Protein AF-A0A3D4GUD5-F1 (afdb_monomer)

Secondary structure (DSSP, 8-state):
--HHHHHHHTSHHHHHHHHHHHH--S-HHHHHHHHTTTS-HHHHHHHHHHHHHHHHHTTT-TTGGGS---HHHHHHSPPHHHHHHHHGGGBTBSEEEEET-TTSHHHHHHTTTSEEEEEES-HHHHHHHHHHHHHTT-GGGEEEEE--TTT-----SEEEE--EE-TT-SS---GGGEES---HHHHHTT-S-EEEEE-TT--GGGS-TTSEEEEEEETTEEEEEEEE-GGG--S-SEEEEEETTTEEEE--S-PPPPB----S------HHHHHTT-HHHHHHHHT--BSSSS--

pLDDT: mean 94.36, std 6.95, range [52.72, 98.81]

Mean predicted aligned error: 4.26 Å

Radius of gyration: 21.68 Å; Cα contacts (8 Å, |Δi|>4): 580; chains: 1; bounding box: 52×42×61 Å

Sequence (296 aa):
MTLEELKFFSTQEGRALLAEVSDSSGDDLTKLATLRKRYPPEFCRAGLNLDEQRKRGLAKFSRAQEMVFDREALEQASGESIAGYRSRRYKGFGVIGDICCGIGGDAIGLTQVGDVISVDRDPSRVGMTRWNVAAYGRFGRHRAVVARAEDWLPEVDALFLDPGRRSGARRFHRLADYQPRIDLDRLFAITPNLGVKVAPGISYDEIPEQCETEFISDSGSCKEAVLWFGELRTQVTRRATVLPQDETLALTDIGTVDVKKPGSYLYEPDRAVIRAHLIDQLAHLLGAWKLDEEVA

Foldseek 3Di:
DAPVLLVLCPDPLVVVLLVLLLVDDDDLVVQLVVSVVPDPSVNNVLSNQLNVLLVVLVVFDVLSSQAGDHPVLSVLAHGLLVLLLLLVLVAPWAEEEEEQCQQPNNVLNVLVRYAYEYEHQGPRSLSNNCRHSVSSVSNVRYDYDNDAPVVDDDQTAAYEAEFDFAPDDPADAAQCRTPPRPDPVVVVVRPQFYKYKDALNHHPVRQDQQWAKEFEDEPLRRGIIITGGDSSGDPANYKYAYPPVRDIDTDDPDDAFAADADDPDDDDDRPSCVSRVVVRVVCVVVVHGHNDPPHD

Solvent-accessible surface area (backbone atoms only — not comparable to full-atom values): 16075 Å² total; per-residue (Å²): 103,48,59,66,55,52,56,44,45,73,37,74,67,32,42,51,51,46,51,52,52,69,75,54,78,81,56,70,67,63,47,45,64,56,44,47,76,79,45,64,64,72,56,45,55,52,38,50,56,33,52,55,43,22,63,61,31,53,84,40,29,98,58,19,85,69,39,63,53,37,69,69,53,59,72,71,44,53,33,44,70,61,21,44,57,57,23,59,60,47,53,83,42,62,36,33,33,31,37,48,33,47,50,15,31,48,50,51,20,38,46,73,44,29,32,31,45,32,28,16,66,47,61,36,31,33,51,25,19,54,50,30,27,38,60,74,72,40,52,94,35,51,47,70,39,73,39,44,74,90,80,50,79,77,91,35,58,26,41,37,37,46,55,46,71,52,90,87,67,94,69,57,41,52,63,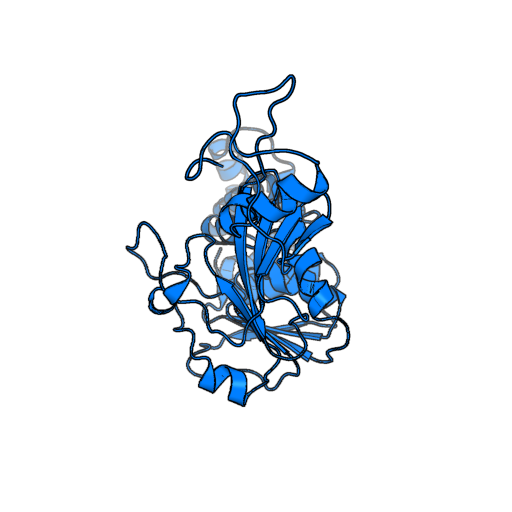82,50,32,39,66,68,80,53,64,70,67,48,45,73,57,28,56,25,33,38,38,52,42,57,59,62,46,38,73,92,60,55,63,88,83,30,20,40,35,21,36,18,50,80,79,38,50,69,29,23,35,40,17,19,55,82,52,30,68,98,43,58,36,27,17,32,41,33,92,78,75,46,74,50,67,60,69,102,67,74,82,58,57,70,46,80,86,68,99,69,86,84,84,73,51,47,12,32,57,73,54,69,37,54,42,60,52,24,61,78,69,75,50,62,34,77,42,96,87,54,128

Structure (mmCIF, N/CA/C/O backbone):
data_AF-A0A3D4GUD5-F1
#
_entry.id   AF-A0A3D4GUD5-F1
#
loop_
_atom_site.group_PDB
_atom_site.id
_atom_site.type_symbol
_atom_site.label_atom_id
_atom_site.label_alt_id
_atom_site.label_comp_id
_atom_site.label_asym_id
_atom_site.label_entity_id
_atom_site.label_seq_id
_atom_site.pdbx_PDB_ins_code
_atom_site.Cartn_x
_atom_site.Cartn_y
_atom_site.Cartn_z
_atom_site.occupancy
_atom_site.B_iso_or_equiv
_atom_site.auth_seq_id
_atom_site.auth_comp_id
_atom_site.auth_asym_id
_atom_site.auth_atom_id
_atom_site.pdbx_PDB_model_num
ATOM 1 N N . MET A 1 1 ? -8.869 10.191 14.001 1.00 93.31 1 MET A N 1
ATOM 2 C CA . MET A 1 1 ? -9.690 9.114 14.572 1.00 93.31 1 MET A CA 1
ATOM 3 C C . MET A 1 1 ? -8.898 8.534 15.730 1.00 93.31 1 MET A C 1
ATOM 5 O O . MET A 1 1 ? -7.797 8.049 15.500 1.00 93.31 1 MET A O 1
ATOM 9 N N . THR A 1 2 ? -9.371 8.677 16.963 1.00 95.44 2 THR A N 1
ATOM 10 C CA . THR A 1 2 ? -8.661 8.246 18.179 1.00 95.44 2 THR A CA 1
ATOM 11 C C . THR A 1 2 ? -9.055 6.826 18.581 1.00 95.44 2 THR A C 1
ATOM 13 O O . THR A 1 2 ? -10.071 6.292 18.138 1.00 95.44 2 THR A O 1
ATOM 16 N N . LEU A 1 3 ? -8.281 6.203 19.474 1.00 94.88 3 LEU A N 1
ATOM 17 C CA . LEU A 1 3 ? -8.670 4.927 20.083 1.00 94.88 3 LEU A CA 1
ATOM 18 C C . LEU A 1 3 ? -10.013 4.981 20.821 1.00 94.88 3 LEU A C 1
ATOM 20 O O . LEU A 1 3 ? -10.726 3.981 20.853 1.00 94.88 3 LEU A O 1
ATOM 24 N N . GLU A 1 4 ? -10.337 6.108 21.448 1.00 96.62 4 GLU A N 1
ATOM 25 C CA . GLU A 1 4 ? -11.602 6.283 22.162 1.00 96.62 4 GLU A CA 1
ATOM 26 C C . GLU A 1 4 ? -12.779 6.340 21.187 1.00 96.62 4 GLU A C 1
ATOM 28 O O . GLU A 1 4 ? -13.762 5.627 21.378 1.00 96.62 4 GLU A O 1
ATOM 33 N N . GLU A 1 5 ? -12.631 7.080 20.086 1.00 97.44 5 GLU A N 1
ATOM 34 C CA . GLU A 1 5 ? -13.615 7.123 19.000 1.00 97.44 5 GLU A CA 1
ATOM 35 C C . GLU A 1 5 ? -13.810 5.734 18.374 1.00 97.44 5 GLU A C 1
ATOM 37 O O . GLU A 1 5 ? -14.943 5.289 18.203 1.00 97.44 5 GLU A O 1
ATOM 42 N N . LEU A 1 6 ? -12.723 4.996 18.109 1.00 97.12 6 LEU A N 1
ATOM 43 C CA . LEU A 1 6 ? -12.798 3.618 17.606 1.00 97.12 6 LEU A CA 1
ATOM 44 C C . LEU A 1 6 ? -13.556 2.699 18.573 1.00 97.12 6 LEU A C 1
ATOM 46 O O . LEU A 1 6 ? -14.444 1.954 18.159 1.00 97.12 6 LEU A O 1
ATOM 50 N N . LYS A 1 7 ? -13.238 2.758 19.872 1.00 96.88 7 LYS A N 1
ATOM 51 C CA . LYS A 1 7 ? -13.949 1.984 20.900 1.00 96.88 7 LYS A CA 1
ATOM 52 C C . LYS A 1 7 ? -15.429 2.345 20.931 1.00 96.88 7 LYS A C 1
ATOM 54 O O . LYS A 1 7 ? -16.255 1.436 20.890 1.00 96.88 7 LYS A O 1
ATOM 59 N N . PHE A 1 8 ? -15.769 3.630 20.940 1.00 98.06 8 PHE A N 1
ATOM 60 C CA . PHE A 1 8 ? -17.158 4.074 20.915 1.00 98.06 8 PHE A CA 1
ATOM 61 C C . PHE A 1 8 ? -17.893 3.558 19.673 1.00 98.06 8 PHE A C 1
ATOM 63 O O . PHE A 1 8 ? -18.941 2.929 19.808 1.00 98.06 8 PHE A O 1
ATOM 70 N N . PHE A 1 9 ? -17.323 3.711 18.475 1.00 97.81 9 PHE A N 1
ATOM 71 C CA . PHE A 1 9 ? -17.949 3.243 17.236 1.00 97.81 9 PHE A CA 1
ATOM 72 C C . PHE A 1 9 ? -18.127 1.722 17.177 1.00 97.81 9 PHE A C 1
ATOM 74 O O . PHE A 1 9 ? -19.034 1.246 16.496 1.00 97.81 9 PHE A O 1
ATOM 81 N N . SER A 1 10 ? -17.324 0.945 17.914 1.00 95.88 10 SER A N 1
ATOM 82 C CA . SER A 1 10 ? -17.513 -0.509 18.047 1.00 95.88 10 SER A CA 1
ATOM 83 C C . SER A 1 10 ? -18.683 -0.920 18.953 1.00 95.88 10 SER A C 1
ATOM 85 O O . SER A 1 10 ? -19.048 -2.099 18.986 1.00 95.88 10 SER A O 1
ATOM 87 N N . THR A 1 11 ? -19.292 0.012 19.687 1.00 97.69 11 THR A N 1
ATOM 88 C CA . THR A 1 11 ? -20.474 -0.260 20.517 1.00 97.69 11 THR A CA 1
ATOM 89 C C . THR A 1 11 ? -21.757 -0.251 19.681 1.00 97.69 11 THR A C 1
ATOM 91 O O . THR A 1 11 ? -21.769 0.171 18.524 1.00 97.69 11 THR A O 1
ATOM 94 N N . GLN A 1 12 ? -22.870 -0.716 20.255 1.00 97.50 12 GLN A N 1
ATOM 95 C CA . GLN A 1 12 ? -24.176 -0.608 19.598 1.00 97.50 12 GLN A CA 1
ATOM 96 C C . GLN A 1 12 ? -24.590 0.856 19.387 1.00 97.50 12 GLN A C 1
ATOM 98 O O . GLN A 1 12 ? -25.082 1.194 18.314 1.00 97.50 12 GLN A O 1
ATOM 103 N N . GLU A 1 13 ? -24.354 1.716 20.380 1.00 97.69 13 GLU A N 1
ATOM 104 C CA . GLU A 1 13 ? -24.678 3.144 20.315 1.00 97.69 13 GLU A CA 1
ATOM 105 C C . GLU A 1 13 ? -23.848 3.862 19.245 1.00 97.69 13 GLU A C 1
ATOM 107 O O . GLU A 1 13 ? -24.397 4.569 18.404 1.00 97.69 13 GLU A O 1
ATOM 112 N N . GLY A 1 14 ? -22.537 3.613 19.205 1.00 97.62 14 GLY A N 1
ATOM 113 C CA . GLY A 1 14 ? -21.670 4.199 18.188 1.00 97.62 14 GLY A CA 1
ATOM 114 C C . GLY A 1 14 ? -21.997 3.726 16.772 1.00 97.62 14 GLY A C 1
ATOM 115 O O . GLY A 1 14 ? -21.985 4.535 15.846 1.00 97.62 14 GLY A O 1
ATOM 116 N N . ARG A 1 15 ? -22.373 2.452 16.585 1.00 96.88 15 ARG A N 1
ATOM 117 C CA . ARG A 1 15 ? -22.885 1.969 15.290 1.00 96.88 15 ARG A CA 1
ATOM 118 C C . ARG A 1 15 ? -24.193 2.652 14.887 1.00 96.88 15 ARG A C 1
ATOM 120 O O . ARG A 1 15 ? -24.348 2.980 13.715 1.00 96.88 15 ARG A O 1
ATOM 127 N N . ALA A 1 16 ? -25.105 2.886 15.834 1.00 97.38 16 ALA A N 1
ATOM 128 C CA . ALA A 1 16 ? -26.347 3.613 15.573 1.00 97.38 16 ALA A CA 1
ATOM 129 C C . ALA A 1 16 ? -26.078 5.071 15.166 1.00 97.38 16 ALA A C 1
ATOM 131 O O . ALA A 1 16 ? -26.674 5.546 14.202 1.00 97.38 16 ALA A O 1
ATOM 132 N N . LEU A 1 17 ? -25.122 5.740 15.822 1.00 97.69 17 LEU A N 1
ATOM 133 C CA . LEU A 1 17 ? -24.666 7.076 15.431 1.00 97.69 17 LEU A CA 1
ATOM 134 C C . LEU A 1 17 ? -24.147 7.085 13.990 1.00 97.69 17 LEU A C 1
ATOM 136 O O . LEU A 1 17 ? -24.551 7.939 13.206 1.00 97.69 17 LEU A O 1
ATOM 140 N N . LEU A 1 18 ? -23.272 6.141 13.621 1.00 96.75 18 LEU A N 1
ATOM 141 C CA . LEU A 1 18 ? -22.716 6.075 12.264 1.00 96.75 18 LEU A CA 1
ATOM 142 C C . LEU A 1 18 ? -23.785 5.812 11.195 1.00 96.75 18 LEU A C 1
ATOM 144 O O . LEU A 1 18 ? -23.704 6.394 10.115 1.00 96.75 18 LEU A O 1
ATOM 148 N N . ALA A 1 19 ? -24.780 4.971 11.491 1.00 95.94 19 ALA A N 1
ATOM 149 C CA . ALA A 1 19 ? -25.914 4.749 10.596 1.00 95.94 19 ALA A CA 1
ATOM 150 C C . ALA A 1 19 ? -26.730 6.039 10.407 1.00 95.94 19 ALA A C 1
ATOM 152 O O . ALA A 1 19 ? -26.954 6.472 9.281 1.00 95.94 19 ALA A O 1
ATOM 153 N N . GLU A 1 20 ? -27.074 6.719 11.504 1.00 95.94 20 GLU A N 1
ATOM 154 C CA . GLU A 1 20 ? -27.841 7.967 11.464 1.00 95.94 20 GLU A CA 1
ATOM 155 C C . GLU A 1 20 ? -27.089 9.096 10.748 1.00 95.94 20 GLU A C 1
ATOM 157 O O . GLU A 1 20 ? -27.697 9.876 10.018 1.00 95.94 20 GLU A O 1
ATOM 162 N N . VAL A 1 21 ? -25.762 9.170 10.896 1.00 95.12 21 VAL A N 1
ATOM 163 C CA . VAL A 1 21 ? -24.916 10.096 10.129 1.00 95.12 21 VAL A CA 1
ATOM 164 C C . VAL A 1 21 ? -25.029 9.840 8.624 1.00 95.12 21 VAL A C 1
ATOM 166 O O . VAL A 1 21 ? -25.165 10.802 7.864 1.00 95.12 21 VAL A O 1
ATOM 169 N N . SER A 1 22 ? -24.972 8.572 8.206 1.00 91.31 22 SER A N 1
ATOM 170 C CA . SER A 1 22 ? -25.006 8.188 6.791 1.00 91.31 22 SER A CA 1
ATOM 171 C C . SER A 1 22 ? -26.375 8.457 6.154 1.00 91.31 22 SER A C 1
ATOM 173 O O . SER A 1 22 ? -26.442 8.969 5.036 1.00 91.31 22 SER A O 1
ATOM 175 N N . ASP A 1 23 ? -27.455 8.214 6.904 1.00 90.94 23 ASP A N 1
ATOM 176 C CA . ASP A 1 23 ? -28.841 8.438 6.466 1.00 90.94 23 ASP A CA 1
ATOM 177 C C . ASP A 1 23 ? -29.253 9.922 6.493 1.00 90.94 23 ASP A C 1
ATOM 179 O O . ASP A 1 23 ? -30.230 10.328 5.859 1.00 90.94 23 ASP A O 1
ATOM 183 N N . SER A 1 24 ? -28.523 10.762 7.231 1.00 87.00 24 SER A N 1
ATOM 184 C CA . SER A 1 24 ? -28.864 12.175 7.386 1.00 87.00 24 SER A CA 1
ATOM 185 C C . SER A 1 24 ? -28.579 12.994 6.122 1.00 87.00 24 SER A C 1
ATOM 187 O O . SER A 1 24 ? -27.462 13.028 5.596 1.00 87.00 24 SER A O 1
ATOM 189 N N . SER A 1 25 ? -29.561 13.792 5.703 1.00 81.75 25 SER A N 1
ATOM 190 C CA . SER A 1 25 ? -29.430 14.829 4.669 1.00 81.75 25 SER A CA 1
ATOM 191 C C . SER A 1 25 ? -29.266 16.233 5.272 1.00 81.75 25 SER A C 1
ATOM 193 O O . SER A 1 25 ? -29.666 16.466 6.409 1.00 81.75 25 SER A O 1
ATOM 195 N N . GLY A 1 26 ? -28.731 17.184 4.504 1.00 84.81 26 GLY A N 1
ATOM 196 C CA . GLY A 1 26 ? -28.546 18.580 4.930 1.00 84.81 26 GLY A CA 1
ATOM 197 C C . GLY A 1 26 ? -27.090 18.943 5.221 1.00 84.81 26 GLY A C 1
ATOM 198 O O . GLY A 1 26 ? -26.189 18.131 5.005 1.00 84.81 26 GLY A O 1
ATOM 199 N N . ASP A 1 27 ? -26.864 20.175 5.675 1.00 89.19 27 ASP A N 1
ATOM 200 C CA . ASP A 1 27 ? -25.533 20.663 6.036 1.00 89.19 27 ASP A CA 1
ATOM 201 C C . ASP A 1 27 ? -25.044 20.092 7.382 1.00 89.19 27 ASP A C 1
ATOM 203 O O . ASP A 1 27 ? -25.829 19.645 8.227 1.00 89.19 27 ASP A O 1
ATOM 207 N N . ASP A 1 28 ? -23.729 20.131 7.595 1.00 88.50 28 ASP A N 1
ATOM 208 C CA . ASP A 1 28 ? -23.088 19.532 8.768 1.00 88.50 28 ASP A CA 1
ATOM 209 C C . ASP A 1 28 ? -23.509 20.171 10.098 1.00 88.50 28 ASP A C 1
ATOM 211 O O . ASP A 1 28 ? -23.558 19.473 11.112 1.00 88.50 28 ASP A O 1
ATOM 215 N N . LEU A 1 29 ? -23.844 21.467 10.128 1.00 89.88 29 LEU A N 1
ATOM 216 C CA . LEU A 1 29 ? -24.274 22.136 11.361 1.00 89.88 29 LEU A CA 1
ATOM 217 C C . LEU A 1 29 ? -25.636 21.608 11.803 1.00 89.88 29 LEU A C 1
ATOM 219 O O . LEU A 1 29 ? -25.822 21.273 12.977 1.00 89.88 29 LEU A O 1
ATOM 223 N N . THR A 1 30 ? -26.564 21.484 10.856 1.00 91.12 30 THR A N 1
ATOM 224 C CA . THR A 1 30 ? -27.908 20.952 11.096 1.00 91.12 30 THR A CA 1
ATOM 225 C C . THR A 1 30 ? -27.854 19.490 11.549 1.00 91.12 30 THR A C 1
ATOM 227 O O . THR A 1 30 ? -28.508 19.112 12.532 1.00 91.12 30 THR A O 1
ATOM 230 N N . LYS A 1 31 ? -27.016 18.669 10.900 1.00 92.88 31 LYS A N 1
ATOM 231 C CA . LYS A 1 31 ? -26.781 17.272 11.302 1.00 92.88 31 LYS A CA 1
ATOM 232 C C . LYS A 1 31 ? -26.235 17.180 12.721 1.00 92.88 31 LYS A C 1
ATOM 234 O O . LYS A 1 31 ? -26.789 16.482 13.567 1.00 92.88 31 LYS A O 1
ATOM 239 N N . LEU A 1 32 ? -25.177 17.930 13.008 1.00 94.00 32 LEU A N 1
ATOM 240 C CA . LEU A 1 32 ? -24.500 17.916 14.299 1.00 94.00 32 LEU A CA 1
ATOM 241 C C . LEU A 1 32 ? -25.417 18.384 15.439 1.00 94.00 32 LEU A C 1
ATOM 243 O O . LEU A 1 32 ? -25.408 17.781 16.512 1.00 94.00 32 LEU A O 1
ATOM 247 N N . ALA A 1 33 ? -26.242 19.412 15.216 1.00 92.56 33 ALA A N 1
ATOM 248 C CA . ALA A 1 33 ? -27.233 19.869 16.192 1.00 92.56 33 ALA A CA 1
ATOM 249 C C . ALA A 1 33 ? -28.299 18.803 16.497 1.00 92.56 33 ALA A C 1
ATOM 251 O O . ALA A 1 33 ? -28.775 18.715 17.629 1.00 92.56 33 ALA A O 1
ATOM 252 N N . THR A 1 34 ? -28.662 17.987 15.505 1.00 93.12 34 THR A N 1
ATOM 253 C CA . THR A 1 34 ? -29.622 16.887 15.666 1.00 93.12 34 THR A CA 1
ATOM 254 C C . THR A 1 34 ? -29.000 15.719 16.428 1.00 93.12 34 THR A C 1
ATOM 256 O O . THR A 1 34 ? -29.548 15.294 17.444 1.00 93.12 34 THR A O 1
ATOM 259 N N . LEU A 1 35 ? -27.815 15.266 16.008 1.00 95.50 35 LEU A N 1
ATOM 260 C CA . LEU A 1 35 ? -27.103 14.137 16.616 1.00 95.50 35 LEU A CA 1
ATOM 261 C C . LEU A 1 35 ? -26.771 14.387 18.095 1.00 95.50 35 LEU A C 1
ATOM 263 O O . LEU A 1 35 ? -26.952 13.504 18.932 1.00 95.50 35 LEU A O 1
ATOM 267 N N . ARG A 1 36 ? -26.380 15.618 18.448 1.00 95.88 36 ARG A N 1
ATOM 268 C CA . ARG A 1 36 ? -26.048 16.018 19.830 1.00 95.88 36 ARG A CA 1
ATOM 269 C C . ARG A 1 36 ? -27.200 15.909 20.825 1.00 95.88 36 ARG A C 1
ATOM 271 O O . ARG A 1 36 ? -26.960 15.943 22.025 1.00 95.88 36 ARG A O 1
ATOM 278 N N . LYS A 1 37 ? -28.445 15.796 20.355 1.00 95.69 37 LYS A N 1
ATOM 279 C CA . LYS A 1 37 ? -29.601 15.553 21.232 1.00 95.69 37 LYS A CA 1
ATOM 280 C C . LYS A 1 37 ? -29.654 14.110 21.737 1.00 95.69 37 LYS A C 1
ATOM 282 O O . LYS A 1 37 ? -30.390 13.838 22.678 1.00 95.69 37 LYS A O 1
ATOM 287 N N . ARG A 1 38 ? -28.937 13.193 21.081 1.00 95.31 38 ARG A N 1
ATOM 288 C CA . ARG A 1 38 ? -29.037 11.743 21.292 1.00 95.31 38 ARG A CA 1
ATOM 289 C C . ARG A 1 38 ? -27.714 11.074 21.632 1.00 95.31 38 ARG A C 1
ATOM 291 O O . ARG A 1 38 ? -27.745 10.044 22.289 1.00 95.31 38 ARG A O 1
ATOM 298 N N . TYR A 1 39 ? -26.594 11.642 21.196 1.00 97.06 39 TYR A N 1
ATOM 299 C CA . TYR A 1 39 ? -25.269 11.052 21.359 1.00 97.06 39 TYR A CA 1
ATOM 300 C C . TYR A 1 39 ? -24.274 12.047 21.969 1.00 97.06 39 TYR A C 1
ATOM 302 O O . TYR A 1 39 ? -24.481 13.263 21.855 1.00 97.06 39 TYR A O 1
ATOM 310 N N . PRO A 1 40 ? -23.157 11.567 22.551 1.00 95.62 40 PRO A N 1
ATOM 311 C CA . PRO A 1 40 ? -22.133 12.451 23.090 1.00 95.62 40 PRO A CA 1
ATOM 312 C C . PRO A 1 40 ? -21.553 13.389 22.006 1.00 95.62 40 PRO A C 1
ATOM 314 O O . PRO A 1 40 ? -21.250 12.940 20.888 1.00 95.62 40 PRO A O 1
ATOM 317 N N . PRO A 1 41 ? -21.417 14.702 22.281 1.00 92.44 41 PRO A N 1
ATOM 318 C CA . PRO A 1 41 ? -21.041 15.698 21.276 1.00 92.44 41 PRO A CA 1
ATOM 319 C C . PRO A 1 41 ? -19.712 15.454 20.554 1.00 92.44 41 PRO A C 1
ATOM 321 O O . PRO A 1 41 ? -19.583 15.824 19.382 1.00 92.44 41 PRO A O 1
ATOM 324 N N . GLU A 1 42 ? -18.736 14.868 21.239 1.00 91.06 42 GLU A N 1
ATOM 325 C CA . GLU A 1 42 ? -17.413 14.526 20.724 1.00 91.06 42 GLU A CA 1
ATOM 326 C C . GLU A 1 42 ? -17.488 13.460 19.621 1.00 91.06 42 GLU A C 1
ATOM 328 O O . GLU A 1 42 ? -16.884 13.631 18.558 1.00 91.06 42 GLU A O 1
ATOM 333 N N . PHE A 1 43 ? -18.329 12.432 19.788 1.00 97.19 43 PHE A N 1
ATOM 334 C CA . PHE A 1 43 ? -18.482 11.357 18.805 1.00 97.19 43 PHE A CA 1
ATOM 335 C C . PHE A 1 43 ? -19.355 11.752 17.614 1.00 97.19 43 PHE A C 1
ATOM 337 O O . PHE A 1 43 ? -19.163 11.229 16.517 1.00 97.19 43 PHE A O 1
ATOM 344 N N . CYS A 1 44 ? -20.259 12.723 17.781 1.00 96.88 44 CYS A N 1
ATOM 345 C CA . CYS A 1 44 ? -21.053 13.263 16.671 1.00 96.88 44 CYS A CA 1
ATOM 346 C C . CYS A 1 44 ? -20.155 13.858 15.576 1.00 96.88 44 CYS A C 1
ATOM 348 O O . CYS A 1 44 ? -20.329 13.576 14.391 1.00 96.88 44 CYS A O 1
ATOM 350 N N . ARG A 1 45 ? -19.164 14.670 15.973 1.00 94.56 45 ARG A N 1
ATOM 351 C CA . ARG A 1 45 ? -18.218 15.284 15.029 1.00 94.56 45 ARG A CA 1
ATOM 352 C C . ARG A 1 45 ? -17.309 14.234 14.392 1.00 94.56 45 ARG A C 1
ATOM 354 O O . ARG A 1 45 ? -17.069 14.292 13.190 1.00 94.56 45 ARG A O 1
ATOM 361 N N . ALA A 1 46 ? -16.821 13.279 15.184 1.00 95.75 46 ALA A N 1
ATOM 362 C CA . ALA A 1 46 ? -16.009 12.179 14.677 1.00 95.75 46 ALA A CA 1
ATOM 363 C C . ALA A 1 46 ? -16.776 11.319 13.654 1.00 95.75 46 ALA A C 1
ATOM 365 O O . ALA A 1 46 ? -16.204 10.939 12.635 1.00 95.75 46 ALA A O 1
ATOM 366 N N . GLY A 1 47 ? -18.074 11.083 13.879 1.00 96.62 47 GLY A N 1
ATOM 367 C CA . GLY A 1 47 ? -18.940 10.338 12.965 1.00 96.62 47 GLY A CA 1
ATOM 368 C C . GLY A 1 47 ? -19.127 11.042 11.621 1.00 96.62 47 GLY A C 1
ATOM 369 O O . GLY A 1 47 ? -18.938 10.414 10.584 1.00 96.62 47 GLY A O 1
ATOM 370 N N . LEU A 1 48 ? -19.410 12.353 11.628 1.00 95.31 48 LEU A N 1
ATOM 371 C CA . LEU A 1 48 ? -19.510 13.155 10.397 1.00 95.31 48 LEU A CA 1
ATOM 372 C C . LEU A 1 48 ? -18.194 13.159 9.606 1.00 95.31 48 LEU A C 1
ATOM 374 O O . LEU A 1 48 ? -18.193 12.905 8.403 1.00 95.31 48 LEU A O 1
ATOM 378 N N . ASN A 1 49 ? -17.065 13.368 10.292 1.00 94.69 49 ASN A N 1
ATOM 379 C CA . ASN A 1 49 ? -15.747 13.313 9.659 1.00 94.69 49 ASN A CA 1
ATOM 380 C C . ASN A 1 49 ? -15.474 11.932 9.041 1.00 94.69 49 ASN A C 1
ATOM 382 O O . ASN A 1 49 ? -14.904 11.847 7.952 1.00 94.69 49 ASN A O 1
ATOM 386 N N . LEU A 1 50 ? -15.852 10.851 9.736 1.00 96.88 50 LEU A N 1
ATOM 387 C CA . LEU A 1 50 ? -15.685 9.491 9.234 1.00 96.88 50 LEU A CA 1
ATOM 388 C C . LEU A 1 50 ? -16.538 9.249 7.986 1.00 96.88 50 LEU A C 1
ATOM 390 O O . LEU A 1 50 ? -16.014 8.710 7.020 1.00 96.88 50 LEU A O 1
ATOM 394 N N . ASP A 1 51 ? -17.805 9.659 7.971 1.00 95.81 51 ASP A N 1
ATOM 395 C CA . ASP A 1 51 ? -18.688 9.515 6.804 1.00 95.81 51 ASP A CA 1
ATOM 396 C C . ASP A 1 51 ? -18.128 10.223 5.559 1.00 95.81 51 ASP A C 1
ATOM 398 O O . ASP A 1 51 ? -18.072 9.639 4.473 1.00 95.81 51 ASP A O 1
ATOM 402 N N . GLU A 1 52 ? -17.592 11.436 5.724 1.00 95.12 52 GLU A N 1
ATOM 403 C CA . GLU A 1 52 ? -16.883 12.137 4.649 1.00 95.12 52 GLU A CA 1
ATOM 404 C C . GLU A 1 52 ? -15.671 11.329 4.149 1.00 95.12 52 GLU A C 1
ATOM 406 O O . GLU A 1 52 ? -15.478 11.154 2.940 1.00 95.12 52 GLU A O 1
ATOM 411 N N . GLN A 1 53 ? -14.862 10.780 5.065 1.00 97.12 53 GLN A N 1
ATOM 412 C CA . GLN A 1 53 ? -13.707 9.969 4.676 1.00 97.12 53 GLN A CA 1
ATOM 413 C C . GLN A 1 53 ? -14.118 8.638 4.034 1.00 97.12 53 GLN A C 1
ATOM 415 O O . GLN A 1 53 ? -13.450 8.200 3.104 1.00 97.12 53 GLN A O 1
ATOM 420 N N . ARG A 1 54 ? -15.224 8.011 4.446 1.00 97.44 54 ARG A N 1
ATOM 421 C CA . ARG A 1 54 ? -15.754 6.794 3.809 1.00 97.44 54 ARG A CA 1
ATOM 422 C C . ARG A 1 54 ? -16.166 7.052 2.365 1.00 97.44 54 ARG A C 1
ATOM 424 O O . ARG A 1 54 ? -15.823 6.263 1.487 1.00 97.44 54 ARG A O 1
ATOM 431 N N . LYS A 1 55 ? -16.817 8.189 2.097 1.00 96.50 55 LYS A N 1
ATOM 432 C CA . LYS A 1 55 ? -17.157 8.633 0.733 1.00 96.50 55 LYS A CA 1
ATOM 433 C C . LYS A 1 55 ? -15.909 8.826 -0.126 1.00 96.50 55 LYS A C 1
ATOM 435 O O . LYS A 1 55 ? -15.849 8.296 -1.230 1.00 96.50 55 LYS A O 1
ATOM 440 N N . ARG A 1 56 ? -14.885 9.516 0.391 1.00 96.81 56 ARG A N 1
ATOM 441 C CA . ARG A 1 56 ? -13.586 9.663 -0.299 1.00 96.81 56 ARG A CA 1
ATOM 442 C C . ARG A 1 56 ? -12.873 8.319 -0.483 1.00 96.81 56 ARG A C 1
ATOM 444 O O . ARG A 1 56 ? -12.236 8.089 -1.507 1.00 96.81 56 ARG A O 1
ATOM 451 N N . GLY A 1 57 ? -12.991 7.430 0.500 1.00 97.50 57 GLY A N 1
ATOM 452 C CA . GLY A 1 57 ? -12.340 6.126 0.533 1.00 97.50 57 GLY A CA 1
ATOM 453 C C . GLY A 1 57 ? -12.823 5.159 -0.540 1.00 97.50 57 GLY A C 1
ATOM 454 O O . GLY A 1 57 ? -12.059 4.272 -0.910 1.00 97.50 57 GLY A O 1
ATOM 455 N N . LEU A 1 58 ? -14.020 5.364 -1.101 1.00 97.19 58 LEU A N 1
ATOM 456 C CA . LEU A 1 58 ? -14.543 4.567 -2.219 1.00 97.19 58 LEU A CA 1
ATOM 457 C C . LEU A 1 58 ? -13.623 4.582 -3.450 1.00 97.19 58 LEU A C 1
ATOM 459 O O . LEU A 1 58 ? -13.638 3.637 -4.228 1.00 97.19 58 LEU A O 1
ATOM 463 N N . ALA A 1 59 ? -12.790 5.616 -3.610 1.00 95.19 59 ALA A N 1
ATOM 464 C CA . ALA A 1 59 ? -11.793 5.668 -4.678 1.00 95.19 59 ALA A CA 1
ATOM 465 C C . ALA A 1 59 ? -10.613 4.695 -4.474 1.00 95.19 59 ALA A C 1
ATOM 467 O O . ALA A 1 59 ? -9.871 4.442 -5.417 1.00 95.19 59 ALA A O 1
ATOM 468 N N . LYS A 1 60 ? -10.399 4.186 -3.252 1.00 95.75 60 LYS A N 1
ATOM 469 C CA . LYS A 1 60 ? -9.275 3.299 -2.895 1.00 95.75 60 LYS A CA 1
ATOM 470 C C . LYS A 1 60 ? -9.707 1.912 -2.420 1.00 95.75 60 LYS A C 1
ATOM 472 O O . LYS A 1 60 ? -8.906 0.989 -2.518 1.00 95.75 60 LYS A O 1
ATOM 477 N N . PHE A 1 61 ? -10.909 1.783 -1.862 1.00 97.94 61 PHE A N 1
ATOM 478 C CA . PHE A 1 61 ? -11.345 0.599 -1.126 1.00 97.94 61 PHE A CA 1
ATOM 479 C C . PHE A 1 61 ? -12.796 0.247 -1.453 1.00 97.94 61 PHE A C 1
ATOM 481 O O . PHE A 1 61 ? -13.705 1.050 -1.233 1.00 97.94 61 PHE A O 1
ATOM 488 N N . SER A 1 62 ? -13.026 -0.988 -1.888 1.00 97.56 62 SER A N 1
ATOM 489 C CA . SER A 1 62 ? -14.356 -1.525 -2.191 1.00 97.56 62 SER A CA 1
ATOM 490 C C . SER A 1 62 ? -15.275 -1.560 -0.964 1.00 97.56 62 SER A C 1
ATOM 492 O O . SER A 1 62 ? -16.484 -1.371 -1.085 1.00 97.56 62 SER A O 1
ATOM 494 N N . ARG A 1 63 ? -14.706 -1.737 0.237 1.00 97.94 63 ARG A N 1
ATOM 495 C CA . ARG A 1 63 ? -15.430 -1.762 1.523 1.00 97.94 63 ARG A CA 1
ATOM 496 C C . ARG A 1 63 ? -15.312 -0.459 2.315 1.00 97.94 63 ARG A C 1
ATOM 498 O O . ARG A 1 63 ? -15.510 -0.465 3.529 1.00 97.94 63 ARG A O 1
ATOM 505 N N . ALA A 1 64 ? -15.005 0.670 1.666 1.00 97.88 64 ALA A N 1
ATOM 506 C CA . ALA A 1 64 ? -14.769 1.940 2.363 1.00 97.88 64 ALA A CA 1
ATOM 507 C C . ALA A 1 64 ? -15.893 2.325 3.341 1.00 97.88 64 ALA A C 1
ATOM 509 O O . ALA A 1 64 ? -15.608 2.830 4.420 1.00 97.88 64 ALA A O 1
ATOM 510 N N . GLN A 1 65 ? -17.156 2.033 3.019 1.00 97.00 65 GLN A N 1
ATOM 511 C CA . GLN A 1 65 ? -18.305 2.355 3.879 1.00 97.00 65 GLN A CA 1
ATOM 512 C C . GLN A 1 65 ? -18.327 1.604 5.221 1.00 97.00 65 GLN A C 1
ATOM 514 O O . GLN A 1 65 ? -18.983 2.041 6.162 1.00 97.00 65 GLN A O 1
ATOM 519 N N . GLU A 1 66 ? -17.584 0.507 5.346 1.00 96.94 66 GLU A N 1
ATOM 520 C CA . GLU A 1 66 ? -17.488 -0.296 6.573 1.00 96.94 66 GLU A CA 1
ATOM 521 C C . GLU A 1 66 ? -16.175 -0.053 7.330 1.00 96.94 66 GLU A C 1
ATOM 523 O O . GLU A 1 66 ? -16.046 -0.387 8.512 1.00 96.94 66 GLU A O 1
ATOM 528 N N . MET A 1 67 ? -15.210 0.577 6.663 1.00 97.88 67 MET A N 1
ATOM 529 C CA . MET A 1 67 ? -13.894 0.902 7.198 1.00 97.88 67 MET A CA 1
ATOM 530 C C . MET A 1 67 ? -13.924 2.139 8.105 1.00 97.88 67 MET A C 1
ATOM 532 O O . MET A 1 67 ? -14.890 2.903 8.152 1.00 97.88 67 MET A O 1
ATOM 536 N N . VAL A 1 68 ? -12.840 2.337 8.843 1.00 97.69 68 VAL A N 1
ATOM 537 C CA . VAL A 1 68 ? -12.557 3.508 9.669 1.00 97.69 68 VAL A CA 1
ATOM 538 C C . VAL A 1 68 ? -11.314 4.219 9.155 1.00 97.69 68 VAL A C 1
ATOM 540 O O . VAL A 1 68 ? -10.300 3.603 8.816 1.00 97.69 68 VAL A O 1
ATOM 543 N N . PHE A 1 69 ? -11.406 5.543 9.113 1.00 94.56 69 PHE A N 1
ATOM 544 C CA . PHE A 1 69 ? -10.381 6.425 8.582 1.00 94.56 69 PHE A CA 1
ATOM 545 C C . PHE A 1 69 ? -10.222 7.650 9.475 1.00 94.56 69 PHE A C 1
ATOM 547 O O . PHE A 1 69 ? -11.172 8.118 10.105 1.00 94.56 69 PHE A O 1
ATOM 554 N N . ASP A 1 70 ? -9.040 8.247 9.422 1.00 93.38 70 ASP A N 1
ATOM 555 C CA . ASP A 1 70 ? -8.953 9.700 9.421 1.00 93.38 70 ASP A CA 1
ATOM 556 C C . ASP A 1 70 ? -8.393 10.190 8.092 1.00 93.38 70 ASP A C 1
ATOM 558 O O . ASP A 1 70 ? -7.962 9.402 7.248 1.00 93.38 70 ASP A O 1
ATOM 562 N N . ARG A 1 71 ? -8.458 11.508 7.903 1.00 93.94 71 ARG A N 1
ATOM 563 C CA . ARG A 1 71 ? -8.081 12.156 6.653 1.00 93.94 71 ARG A CA 1
ATOM 564 C C . ARG A 1 71 ? -6.641 11.846 6.249 1.00 93.94 71 ARG A C 1
ATOM 566 O O . ARG A 1 71 ? -6.413 11.450 5.112 1.00 93.94 71 ARG A O 1
ATOM 573 N N . GLU A 1 72 ? -5.695 12.025 7.169 1.00 93.06 72 GLU A N 1
ATOM 574 C CA . GLU A 1 72 ? -4.272 11.817 6.890 1.00 93.06 72 GLU A CA 1
ATOM 575 C C . GLU A 1 72 ? -4.001 10.357 6.520 1.00 93.06 72 GLU A C 1
ATOM 577 O O . GLU A 1 72 ? -3.355 10.076 5.511 1.00 93.06 72 GLU A O 1
ATOM 582 N N . ALA A 1 73 ? -4.556 9.424 7.293 1.00 91.75 73 ALA A N 1
ATOM 583 C CA . ALA A 1 73 ? -4.399 8.005 7.024 1.00 91.75 73 ALA A CA 1
ATOM 584 C C . ALA A 1 73 ? -4.957 7.601 5.666 1.00 91.75 73 ALA A C 1
ATOM 586 O O . ALA A 1 73 ? -4.315 6.848 4.941 1.00 91.75 73 ALA A O 1
ATOM 587 N N . LEU A 1 74 ? -6.155 8.078 5.320 1.00 95.81 74 LEU A N 1
ATOM 588 C CA . LEU A 1 74 ? -6.768 7.749 4.041 1.00 95.81 74 LEU A CA 1
ATOM 589 C C . LEU A 1 74 ? -5.926 8.279 2.876 1.00 95.81 74 LEU A C 1
ATOM 591 O O . LEU A 1 74 ? -5.772 7.599 1.861 1.00 95.81 74 LEU A O 1
ATOM 595 N N . GLU A 1 75 ? -5.365 9.479 3.015 1.00 93.69 75 GLU A N 1
ATOM 596 C CA . GLU A 1 75 ? -4.486 10.075 2.010 1.00 93.69 75 GLU A CA 1
ATOM 597 C C . GLU A 1 75 ? -3.208 9.235 1.823 1.00 93.69 75 GLU A C 1
ATOM 599 O O . GLU A 1 75 ? -2.847 8.941 0.680 1.00 93.69 75 GLU A O 1
ATOM 604 N N . GLN A 1 76 ? -2.601 8.760 2.915 1.00 92.12 76 GLN A N 1
ATOM 605 C CA . GLN A 1 76 ? -1.355 7.978 2.908 1.00 92.12 76 GLN A CA 1
ATOM 606 C C . GLN A 1 76 ? -1.527 6.489 2.561 1.00 92.12 76 GLN A C 1
ATOM 608 O O . GLN A 1 76 ? -0.590 5.874 2.055 1.00 92.12 76 GLN A O 1
ATOM 613 N N . ALA A 1 77 ? -2.703 5.907 2.800 1.00 94.88 77 ALA A N 1
ATOM 614 C CA . ALA A 1 77 ? -2.919 4.472 2.646 1.00 94.88 77 ALA A CA 1
ATOM 615 C C . ALA A 1 77 ? -2.737 3.980 1.205 1.00 94.88 77 ALA A C 1
ATOM 617 O O . ALA A 1 77 ? -3.226 4.605 0.253 1.00 94.88 77 ALA A O 1
ATOM 618 N N . SER A 1 78 ? -2.104 2.815 1.067 1.00 95.06 78 SER A N 1
ATOM 619 C CA . SER A 1 78 ? -2.088 2.029 -0.167 1.00 95.06 78 SER A CA 1
ATOM 620 C C . SER A 1 78 ? -3.522 1.632 -0.542 1.00 95.06 78 SER A C 1
ATOM 622 O O . SER A 1 78 ? -4.288 1.186 0.313 1.00 95.06 78 SER A O 1
ATOM 624 N N . GLY A 1 79 ? -3.906 1.849 -1.803 1.00 95.31 79 GLY A N 1
ATOM 625 C CA . GLY A 1 79 ? -5.219 1.446 -2.313 1.00 95.31 79 GLY A CA 1
ATOM 626 C C . GLY A 1 79 ? -5.300 -0.061 -2.555 1.00 95.31 79 GLY A C 1
ATOM 627 O O . GLY A 1 79 ? -4.277 -0.716 -2.750 1.00 95.31 79 GLY A O 1
ATOM 628 N N . GLU A 1 80 ? -6.519 -0.597 -2.583 1.00 95.69 80 GLU A N 1
ATOM 629 C CA . GLU A 1 80 ? -6.791 -2.034 -2.713 1.00 95.69 80 GLU A CA 1
ATOM 630 C C . GLU A 1 80 ? -6.184 -2.644 -3.987 1.00 95.69 80 GLU A C 1
ATOM 632 O O . GLU A 1 80 ? -5.632 -3.739 -3.928 1.00 95.69 80 GLU A O 1
ATOM 637 N N . SER A 1 81 ? -6.212 -1.912 -5.107 1.00 96.25 81 SER A N 1
ATOM 638 C CA . SER A 1 81 ? -5.622 -2.332 -6.390 1.00 96.25 81 SER A CA 1
ATOM 639 C C . SER A 1 81 ? -4.121 -2.636 -6.264 1.00 96.25 81 SER A C 1
ATOM 641 O O . SER A 1 81 ? -3.673 -3.750 -6.534 1.00 96.25 81 SER A O 1
ATOM 643 N N . ILE A 1 82 ? -3.347 -1.669 -5.760 1.00 97.62 82 ILE A N 1
ATOM 644 C CA . ILE A 1 82 ? -1.897 -1.800 -5.568 1.00 97.62 82 ILE A CA 1
ATOM 645 C C . ILE A 1 82 ? -1.574 -2.845 -4.495 1.00 97.62 82 ILE A C 1
ATOM 647 O O . ILE A 1 82 ? -0.725 -3.710 -4.709 1.00 97.62 82 ILE A O 1
ATOM 651 N N . ALA A 1 83 ? -2.248 -2.792 -3.342 1.00 97.81 83 ALA A N 1
ATOM 652 C CA . ALA A 1 83 ? -2.006 -3.728 -2.247 1.00 97.81 83 ALA A CA 1
ATOM 653 C C . ALA A 1 83 ? -2.293 -5.182 -2.666 1.00 97.81 83 ALA A C 1
ATOM 655 O O . ALA A 1 83 ? -1.504 -6.080 -2.372 1.00 97.81 83 ALA A O 1
ATOM 656 N N . GLY A 1 84 ? -3.387 -5.408 -3.400 1.00 97.81 84 GLY A N 1
ATOM 657 C CA . GLY A 1 84 ? -3.756 -6.716 -3.940 1.00 97.81 84 GLY A CA 1
ATOM 658 C C . GLY A 1 84 ? -2.829 -7.201 -5.056 1.00 97.81 84 GLY A C 1
ATOM 659 O O . GLY A 1 84 ? -2.568 -8.396 -5.151 1.00 97.81 84 GLY A O 1
ATOM 660 N N . TYR A 1 85 ? -2.289 -6.300 -5.882 1.00 98.44 85 TYR A N 1
ATOM 661 C CA . TYR A 1 85 ? -1.253 -6.649 -6.856 1.00 98.44 85 TYR A CA 1
ATOM 662 C C . TYR A 1 85 ? 0.022 -7.137 -6.154 1.00 98.44 85 TYR A C 1
ATOM 664 O O . TYR A 1 85 ? 0.490 -8.253 -6.396 1.00 98.44 85 TYR A O 1
ATOM 672 N N . ARG A 1 86 ? 0.553 -6.330 -5.227 1.00 97.81 86 ARG A N 1
ATOM 673 C CA . ARG A 1 86 ? 1.807 -6.621 -4.517 1.00 97.81 86 ARG A CA 1
ATOM 674 C C . ARG A 1 86 ? 1.733 -7.886 -3.681 1.00 97.81 86 ARG A C 1
ATOM 676 O O . ARG A 1 86 ? 2.699 -8.648 -3.644 1.00 97.81 86 ARG A O 1
ATOM 683 N N . SER A 1 87 ? 0.593 -8.134 -3.036 1.00 98.12 87 SER A N 1
ATOM 684 C CA . SER A 1 87 ? 0.431 -9.304 -2.174 1.00 98.12 87 SER A CA 1
ATOM 685 C C . SER A 1 87 ? 0.620 -10.622 -2.923 1.00 98.12 87 SER A C 1
ATOM 687 O O . SER A 1 87 ? 1.032 -11.605 -2.319 1.00 98.12 87 SER A O 1
ATOM 689 N N . ARG A 1 88 ? 0.437 -10.659 -4.248 1.00 98.00 88 ARG A N 1
ATOM 690 C CA . ARG A 1 88 ? 0.672 -11.866 -5.056 1.00 98.00 88 ARG A CA 1
ATOM 691 C C . ARG A 1 88 ? 2.106 -12.383 -4.954 1.00 98.00 88 ARG A C 1
ATOM 693 O O . ARG A 1 88 ? 2.287 -13.599 -4.984 1.00 98.00 88 ARG A O 1
ATOM 700 N N . ARG A 1 89 ? 3.104 -11.502 -4.781 1.00 98.12 89 ARG A N 1
ATOM 701 C CA . ARG A 1 89 ? 4.506 -11.912 -4.562 1.00 98.12 89 ARG A CA 1
ATOM 702 C C . ARG A 1 89 ? 4.697 -12.650 -3.239 1.00 98.12 89 ARG A C 1
ATOM 704 O O . ARG A 1 89 ? 5.607 -13.456 -3.125 1.00 98.12 89 ARG A O 1
ATOM 711 N N . TYR A 1 90 ? 3.806 -12.436 -2.275 1.00 98.62 90 TYR A N 1
ATOM 712 C CA . TYR A 1 90 ? 3.841 -13.091 -0.972 1.00 98.62 90 TYR A CA 1
ATOM 713 C C . TYR A 1 90 ? 3.087 -14.433 -0.935 1.00 98.62 90 TYR A C 1
ATOM 715 O O . TYR A 1 90 ? 2.944 -15.046 0.123 1.00 98.62 90 TYR A O 1
ATOM 723 N N . LYS A 1 91 ? 2.580 -14.924 -2.071 1.00 97.94 91 LYS A N 1
ATOM 724 C CA . LYS A 1 91 ? 1.917 -16.228 -2.122 1.00 97.94 91 LYS A CA 1
ATOM 725 C C . LYS A 1 91 ? 2.923 -17.349 -1.850 1.00 97.94 91 LYS A C 1
ATOM 727 O O . LYS A 1 91 ? 3.888 -17.501 -2.586 1.00 97.94 91 LYS A O 1
ATOM 732 N N . GLY A 1 92 ? 2.631 -18.179 -0.850 1.00 96.88 92 GLY A N 1
ATOM 733 C CA . GLY A 1 92 ? 3.465 -19.325 -0.468 1.00 96.88 92 GLY A CA 1
ATOM 734 C C . GLY A 1 92 ? 4.257 -19.119 0.824 1.00 96.88 92 GLY A C 1
ATOM 735 O O . GLY A 1 92 ? 4.686 -20.107 1.411 1.00 96.88 92 GLY A O 1
ATOM 736 N N . PHE A 1 93 ? 4.375 -17.880 1.310 1.00 97.75 93 PHE A N 1
ATOM 737 C CA . PHE A 1 93 ? 4.873 -17.603 2.658 1.00 97.75 93 PHE A CA 1
ATOM 738 C C . PHE A 1 93 ? 3.779 -17.891 3.694 1.00 97.75 93 PHE A C 1
ATOM 740 O O . PHE A 1 93 ? 2.596 -17.663 3.425 1.00 97.75 93 PHE A O 1
ATOM 747 N N . GLY A 1 94 ? 4.156 -18.413 4.864 1.00 93.69 94 GLY A N 1
ATOM 748 C CA . GLY A 1 94 ? 3.217 -18.743 5.933 1.00 93.69 94 GLY A CA 1
ATOM 749 C C . GLY A 1 94 ? 2.753 -17.492 6.671 1.00 93.69 94 GLY A C 1
ATOM 750 O O . GLY A 1 94 ? 1.586 -17.104 6.578 1.00 93.69 94 GLY A O 1
ATOM 751 N N . VAL A 1 95 ? 3.683 -16.847 7.376 1.00 98.25 95 VAL A N 1
ATOM 752 C CA . VAL A 1 95 ? 3.447 -15.619 8.143 1.00 98.25 95 VAL A CA 1
ATOM 753 C C . VAL A 1 95 ? 4.187 -14.449 7.506 1.00 98.25 95 VAL A C 1
ATOM 755 O O . VAL A 1 95 ? 5.387 -14.520 7.245 1.00 98.25 95 VAL A O 1
ATOM 758 N N . ILE A 1 96 ? 3.473 -13.348 7.294 1.00 98.81 96 ILE A N 1
ATOM 759 C CA . ILE A 1 96 ? 3.975 -12.118 6.687 1.00 98.81 96 ILE A CA 1
ATOM 760 C C . ILE A 1 96 ? 3.901 -10.987 7.716 1.00 98.81 96 ILE A C 1
ATOM 762 O O . ILE A 1 96 ? 2.855 -10.745 8.322 1.00 98.81 96 ILE A O 1
ATOM 766 N N . GLY A 1 97 ? 4.998 -10.265 7.920 1.00 98.75 97 GLY A N 1
ATOM 767 C CA . GLY A 1 97 ? 4.998 -9.052 8.734 1.00 98.75 97 GLY A CA 1
ATOM 768 C C . GLY A 1 97 ? 4.667 -7.819 7.893 1.00 98.75 97 GLY A C 1
ATOM 769 O O . GLY A 1 97 ? 5.326 -7.565 6.891 1.00 98.75 97 GLY A O 1
ATOM 770 N N . ASP A 1 98 ? 3.672 -7.047 8.319 1.00 98.75 98 ASP A N 1
ATOM 771 C CA . ASP A 1 98 ? 3.268 -5.770 7.717 1.00 98.75 98 ASP A CA 1
ATOM 772 C C . ASP A 1 98 ? 3.694 -4.628 8.648 1.00 98.75 98 ASP A C 1
ATOM 774 O O . ASP A 1 98 ? 3.063 -4.359 9.673 1.00 98.75 98 ASP A O 1
ATOM 778 N N . ILE A 1 99 ? 4.838 -4.021 8.351 1.00 98.50 99 ILE A N 1
ATOM 779 C CA . ILE A 1 99 ? 5.521 -3.086 9.242 1.00 98.50 99 ILE A CA 1
ATOM 780 C C . ILE A 1 99 ? 5.217 -1.651 8.818 1.00 98.50 99 ILE A C 1
ATOM 782 O O . ILE A 1 99 ? 5.384 -1.293 7.652 1.00 98.50 99 ILE A O 1
ATOM 786 N N . CYS A 1 100 ? 4.834 -0.829 9.801 1.00 97.50 100 CYS A N 1
ATOM 787 C CA . CYS A 1 100 ? 4.236 0.495 9.604 1.00 97.50 100 CYS A CA 1
ATOM 788 C C . CYS A 1 100 ? 2.860 0.406 8.927 1.00 97.50 100 CYS A C 1
ATOM 790 O O . CYS A 1 100 ? 2.565 1.122 7.976 1.00 97.50 100 CYS A O 1
ATOM 792 N N . CYS A 1 101 ? 2.006 -0.482 9.446 1.00 97.69 101 CYS A N 1
ATOM 793 C CA . CYS A 1 101 ? 0.765 -0.891 8.785 1.00 97.69 101 CYS A CA 1
ATOM 794 C C . CYS A 1 101 ? -0.278 0.225 8.598 1.00 97.69 101 CYS A C 1
ATOM 796 O O . CYS A 1 101 ? -1.222 0.071 7.815 1.00 97.69 101 CYS A O 1
ATOM 798 N N . GLY A 1 102 ? -0.173 1.342 9.328 1.00 97.12 102 GLY A N 1
ATOM 799 C CA . GLY A 1 102 ? -1.069 2.481 9.178 1.00 97.12 102 GLY A CA 1
ATOM 800 C C . GLY A 1 102 ? -2.530 2.100 9.427 1.00 97.12 102 GLY A C 1
ATOM 801 O O . GLY A 1 102 ? -2.909 1.746 10.537 1.00 97.12 102 GLY A O 1
ATOM 802 N N . ILE A 1 103 ? -3.382 2.192 8.403 1.00 97.12 103 ILE A N 1
ATOM 803 C CA . ILE A 1 103 ? -4.797 1.770 8.495 1.00 97.12 103 ILE A CA 1
ATOM 804 C C . ILE A 1 103 ? -5.079 0.385 7.914 1.00 97.12 103 ILE A C 1
ATOM 806 O O . ILE A 1 103 ? -6.247 0.023 7.760 1.00 97.12 103 ILE A O 1
ATOM 810 N N . GLY A 1 104 ? -4.038 -0.371 7.575 1.00 97.69 104 GLY A N 1
ATOM 811 C CA . GLY A 1 104 ? -4.153 -1.740 7.093 1.00 97.69 104 GLY A CA 1
ATOM 812 C C . GLY A 1 104 ? -4.451 -1.866 5.605 1.00 97.69 104 GLY A C 1
ATOM 813 O O . GLY A 1 104 ? -4.957 -2.905 5.199 1.00 97.69 104 GLY A O 1
ATOM 814 N N . GLY A 1 105 ? -4.165 -0.841 4.793 1.00 97.56 105 GLY A N 1
ATOM 815 C CA . GLY A 1 105 ? -4.335 -0.929 3.335 1.00 97.56 105 GLY A CA 1
ATOM 816 C C . GLY A 1 105 ? -3.561 -2.113 2.749 1.00 97.56 105 GLY A C 1
ATOM 817 O O . GLY A 1 105 ? -4.121 -2.915 2.006 1.00 97.56 105 GLY A O 1
ATOM 818 N N . ASP A 1 106 ? -2.312 -2.282 3.183 1.00 98.38 106 ASP A N 1
ATOM 819 C CA . ASP A 1 106 ? -1.463 -3.405 2.784 1.00 98.38 106 ASP A CA 1
ATOM 820 C C . ASP A 1 106 ? -1.830 -4.713 3.487 1.00 98.38 106 ASP A C 1
ATOM 822 O O . ASP A 1 106 ? -1.932 -5.746 2.824 1.00 98.38 106 ASP A O 1
ATOM 826 N N . ALA A 1 107 ? -2.172 -4.671 4.780 1.00 98.38 107 ALA A N 1
ATOM 827 C CA . ALA A 1 107 ? -2.714 -5.825 5.504 1.00 98.38 107 ALA A CA 1
ATOM 828 C C . ALA A 1 107 ? -3.918 -6.468 4.789 1.00 98.38 107 ALA A C 1
ATOM 830 O O . ALA A 1 107 ? -4.016 -7.694 4.716 1.00 98.38 107 ALA A O 1
ATOM 831 N N . ILE A 1 108 ? -4.834 -5.664 4.234 1.00 98.00 108 ILE A N 1
ATOM 832 C CA . ILE A 1 108 ? -5.996 -6.160 3.480 1.00 98.00 108 ILE A CA 1
ATOM 833 C C . ILE A 1 108 ? -5.553 -6.993 2.272 1.00 98.00 108 ILE A C 1
ATOM 835 O O . ILE A 1 108 ? -6.132 -8.049 2.027 1.00 98.00 108 ILE A O 1
ATOM 839 N N . GLY A 1 109 ? -4.523 -6.557 1.540 1.00 97.56 109 GLY A N 1
ATOM 840 C CA . GLY A 1 109 ? -3.960 -7.310 0.418 1.00 97.56 109 GLY A CA 1
ATOM 841 C C . GLY A 1 109 ? -3.201 -8.559 0.871 1.00 97.56 109 GLY A C 1
ATOM 842 O O . GLY A 1 109 ? -3.428 -9.648 0.344 1.00 97.56 109 GLY A O 1
ATOM 843 N N . LEU A 1 110 ? -2.325 -8.428 1.869 1.00 98.50 110 LEU A N 1
ATOM 844 C CA . LEU A 1 110 ? -1.464 -9.511 2.363 1.00 98.50 110 LEU A CA 1
ATOM 845 C C . LEU A 1 110 ? -2.263 -10.660 3.004 1.00 98.50 110 LEU A C 1
ATOM 847 O O . LEU A 1 110 ? -1.982 -11.830 2.749 1.00 98.50 110 LEU A O 1
ATOM 851 N N . THR A 1 111 ? -3.338 -10.352 3.738 1.00 97.88 111 THR A N 1
ATOM 852 C CA . THR A 1 111 ? -4.233 -11.367 4.341 1.00 97.88 111 THR A CA 1
ATOM 853 C C . THR A 1 111 ? -5.012 -12.199 3.312 1.00 97.88 111 THR A C 1
ATOM 855 O O . THR A 1 111 ? -5.700 -13.170 3.662 1.00 97.88 111 THR A O 1
ATOM 858 N N . GLN A 1 112 ? -4.926 -11.857 2.021 1.00 95.44 112 GLN A N 1
ATOM 859 C CA . GLN A 1 112 ? -5.459 -12.691 0.944 1.00 95.44 112 GLN A CA 1
ATOM 860 C C . GLN A 1 112 ? -4.577 -13.908 0.659 1.00 95.44 112 GLN A C 1
ATOM 862 O O . GLN A 1 112 ? -5.107 -14.932 0.222 1.00 95.44 112 GLN A O 1
ATOM 867 N N . VAL A 1 113 ? -3.271 -13.817 0.928 1.00 97.06 113 VAL A N 1
ATOM 868 C CA . VAL A 1 113 ? -2.279 -14.822 0.518 1.00 97.06 113 VAL A CA 1
ATOM 869 C C . VAL A 1 113 ? -1.590 -15.544 1.677 1.00 97.06 113 VAL A C 1
ATOM 871 O O . VAL A 1 113 ? -1.093 -16.643 1.451 1.00 97.06 113 VAL A O 1
ATOM 874 N N . GLY A 1 114 ? -1.611 -14.989 2.892 1.00 96.56 114 GLY A N 1
ATOM 875 C CA . GLY A 1 114 ? -0.985 -15.586 4.078 1.00 96.56 114 GLY A CA 1
ATOM 876 C C . GLY A 1 114 ? -1.549 -15.044 5.393 1.00 96.56 114 GLY A C 1
ATOM 877 O O . GLY A 1 114 ? -2.474 -14.222 5.386 1.00 96.56 114 GLY A O 1
ATOM 878 N N . ASP A 1 115 ? -1.005 -15.519 6.514 1.00 98.31 115 ASP A N 1
ATOM 879 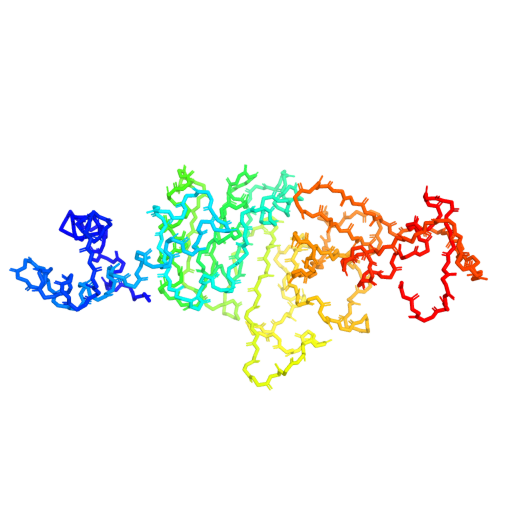C CA . ASP A 1 115 ? -1.277 -14.950 7.836 1.00 98.31 115 ASP A CA 1
ATOM 880 C C . ASP A 1 115 ? -0.427 -13.694 8.039 1.00 98.31 115 ASP A C 1
ATOM 882 O O . ASP A 1 115 ? 0.726 -13.642 7.621 1.00 98.31 115 ASP A O 1
ATOM 886 N N . VAL A 1 116 ? -0.986 -12.660 8.668 1.00 98.75 116 VAL A N 1
ATOM 887 C CA . VAL A 1 116 ? -0.345 -11.342 8.752 1.00 98.75 116 VAL A CA 1
ATOM 888 C C . VAL A 1 116 ? -0.185 -10.880 10.192 1.00 98.75 116 VAL A C 1
ATOM 890 O O . VAL A 1 116 ? -1.149 -10.852 10.963 1.00 98.75 116 VAL A O 1
ATOM 893 N N . ILE A 1 117 ? 1.028 -10.441 10.529 1.00 98.75 117 ILE A N 1
ATOM 894 C CA . ILE A 1 117 ? 1.328 -9.696 11.752 1.00 98.75 117 ILE A CA 1
ATOM 895 C C . ILE A 1 117 ? 1.602 -8.239 11.377 1.00 98.75 117 ILE A C 1
ATOM 897 O O . ILE A 1 117 ? 2.697 -7.894 10.940 1.00 98.75 117 ILE A O 1
ATOM 901 N N . SER A 1 118 ? 0.610 -7.373 11.571 1.00 98.69 118 SER A N 1
ATOM 902 C CA . SER A 1 118 ? 0.750 -5.932 11.351 1.00 98.69 118 SER A CA 1
ATOM 903 C C . SER A 1 118 ? 1.352 -5.234 12.573 1.00 98.69 118 SER A C 1
ATOM 905 O O . SER A 1 118 ? 0.957 -5.505 13.711 1.00 98.69 118 SER A O 1
ATOM 907 N N . VAL A 1 119 ? 2.270 -4.297 12.354 1.00 98.62 119 VAL A N 1
ATOM 908 C CA . VAL A 1 119 ? 2.952 -3.540 13.409 1.00 98.62 119 VAL A CA 1
ATOM 909 C C . VAL A 1 119 ? 2.887 -2.050 13.113 1.00 98.62 119 VAL A C 1
ATOM 911 O O . VAL A 1 119 ? 3.284 -1.606 12.038 1.00 98.62 119 VAL A O 1
ATOM 914 N N . ASP A 1 120 ? 2.442 -1.263 14.090 1.00 98.25 120 ASP A N 1
ATOM 915 C CA . ASP A 1 120 ? 2.543 0.195 14.043 1.00 98.25 120 ASP A CA 1
ATOM 916 C C . ASP A 1 120 ? 2.835 0.755 15.438 1.00 98.25 120 ASP A C 1
ATOM 918 O O . ASP A 1 120 ? 2.437 0.185 16.459 1.00 98.25 120 ASP A O 1
ATOM 922 N N . ARG A 1 121 ? 3.529 1.893 15.482 1.00 97.19 121 ARG A N 1
ATOM 923 C CA . ARG A 1 121 ? 3.837 2.593 16.732 1.00 97.19 121 ARG A CA 1
ATOM 924 C C . ARG A 1 121 ? 2.615 3.300 17.308 1.00 97.19 121 ARG A C 1
ATOM 926 O O . ARG A 1 121 ? 2.576 3.536 18.512 1.00 97.19 121 ARG A O 1
ATOM 933 N N . ASP A 1 122 ? 1.667 3.696 16.457 1.00 96.56 122 ASP A N 1
ATOM 934 C CA . ASP A 1 122 ? 0.474 4.432 16.858 1.00 96.56 122 ASP A CA 1
ATOM 935 C C . ASP A 1 122 ? -0.656 3.445 17.197 1.00 96.56 122 ASP A C 1
ATOM 937 O O . ASP A 1 122 ? -1.169 2.742 16.317 1.00 96.56 122 ASP A O 1
ATOM 941 N N . PRO A 1 123 ? -1.108 3.404 18.462 1.00 97.69 123 PRO A N 1
ATOM 942 C CA . PRO A 1 123 ? -2.218 2.553 18.866 1.00 97.69 123 PRO A CA 1
ATOM 943 C C . PRO A 1 123 ? -3.503 2.777 18.055 1.00 97.69 123 PRO A C 1
ATOM 945 O O . PRO A 1 123 ? -4.249 1.827 17.813 1.00 97.69 123 PRO A O 1
ATOM 948 N N . SER A 1 124 ? -3.768 4.010 17.614 1.00 97.44 124 SER A N 1
ATOM 949 C CA . 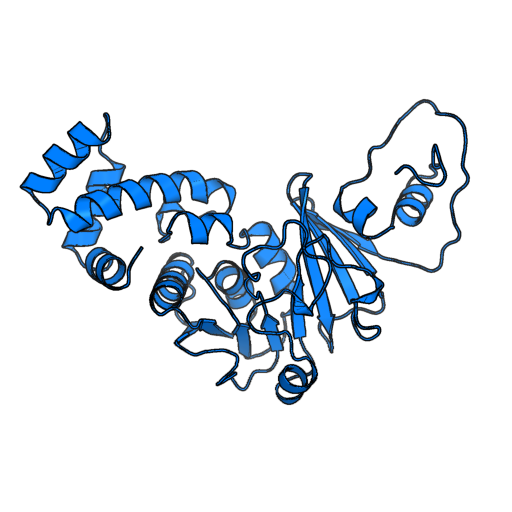SER A 1 124 ? -4.943 4.349 16.804 1.00 97.44 124 SER A CA 1
ATOM 950 C C . SER A 1 124 ? -4.841 3.740 15.407 1.00 97.44 124 SER A C 1
ATOM 952 O O . SER A 1 124 ? -5.828 3.198 14.913 1.00 97.44 124 SER A O 1
ATOM 954 N N . ARG A 1 125 ? -3.648 3.748 14.796 1.00 97.56 125 ARG A N 1
ATOM 955 C CA . ARG A 1 125 ? -3.359 3.084 13.511 1.00 97.56 125 ARG A CA 1
ATOM 956 C C . ARG A 1 125 ? -3.551 1.572 13.618 1.00 97.56 125 ARG A C 1
ATOM 958 O O . ARG A 1 125 ? -4.313 0.990 12.848 1.00 97.56 125 ARG A O 1
ATOM 965 N N . VAL A 1 126 ? -3.013 0.948 14.666 1.00 98.06 126 VAL A N 1
ATOM 966 C CA . VAL A 1 126 ? -3.256 -0.477 14.961 1.00 98.06 126 VAL A CA 1
ATOM 967 C C . VAL A 1 126 ? -4.751 -0.780 15.125 1.00 98.06 126 VAL A C 1
ATOM 969 O O . VAL A 1 126 ? -5.246 -1.778 14.594 1.00 98.06 126 VAL A O 1
ATOM 972 N N . GLY A 1 127 ? -5.492 0.081 15.829 1.00 97.94 127 GLY A N 1
ATOM 973 C CA . GLY A 1 127 ? -6.945 -0.031 15.97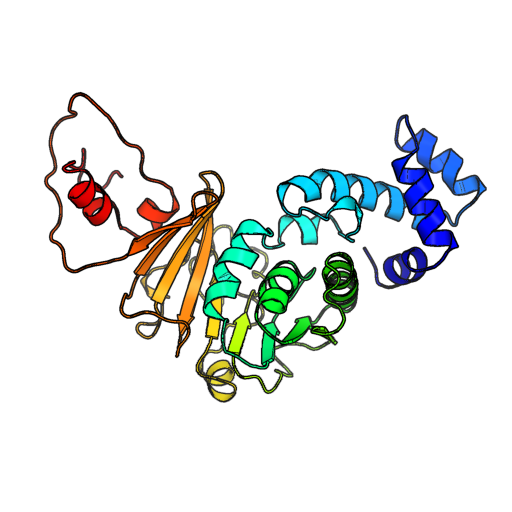5 1.00 97.94 127 GLY A CA 1
ATOM 974 C C . GLY A 1 127 ? -7.689 0.044 14.637 1.00 97.94 127 GLY A C 1
ATOM 975 O O . GLY A 1 127 ? -8.535 -0.808 14.365 1.00 97.94 127 GLY A O 1
ATOM 976 N N . MET A 1 128 ? -7.337 1.011 13.783 1.00 98.31 128 MET A N 1
ATOM 977 C CA . MET A 1 128 ? -7.903 1.140 12.434 1.00 98.31 128 MET A CA 1
ATOM 978 C C . MET A 1 128 ? -7.562 -0.061 11.560 1.00 98.31 128 MET A C 1
ATOM 980 O O . MET A 1 128 ? -8.448 -0.596 10.909 1.00 98.31 128 MET A O 1
ATOM 984 N N . THR A 1 129 ? -6.314 -0.530 11.591 1.00 98.38 129 THR A N 1
ATOM 985 C CA . THR A 1 129 ? -5.868 -1.711 10.841 1.00 98.38 129 THR A CA 1
ATOM 986 C C . THR A 1 129 ? -6.708 -2.936 11.192 1.00 98.38 129 THR A C 1
ATOM 988 O O . THR A 1 129 ? -7.250 -3.580 10.298 1.00 98.38 129 THR A O 1
ATOM 991 N N . ARG A 1 130 ? -6.902 -3.227 12.487 1.00 97.75 130 ARG A N 1
ATOM 992 C CA . ARG A 1 130 ? -7.754 -4.348 12.930 1.00 97.75 130 ARG A CA 1
ATOM 993 C C . ARG A 1 130 ? -9.189 -4.215 12.428 1.00 97.75 130 ARG A C 1
ATOM 995 O O . ARG A 1 130 ? -9.750 -5.180 11.918 1.00 97.75 130 ARG A O 1
ATOM 1002 N N . TRP A 1 131 ? -9.777 -3.029 12.575 1.00 97.94 131 TRP A N 1
ATOM 1003 C CA . TRP A 1 131 ? -11.143 -2.772 12.125 1.00 97.94 131 TRP A CA 1
ATOM 1004 C C . TRP A 1 131 ? -11.274 -2.963 10.614 1.00 97.94 131 TRP A C 1
ATOM 1006 O O . TRP A 1 131 ? -12.172 -3.654 10.138 1.00 97.94 131 TRP A O 1
ATOM 1016 N N . ASN A 1 132 ? -10.363 -2.363 9.856 1.00 98.31 132 ASN A N 1
ATOM 1017 C CA . ASN A 1 132 ? -10.404 -2.356 8.405 1.00 98.31 132 ASN A CA 1
ATOM 1018 C C . ASN A 1 132 ? -10.195 -3.753 7.836 1.00 98.31 132 ASN A C 1
ATOM 1020 O O . ASN A 1 132 ? -10.982 -4.174 7.000 1.00 98.31 132 ASN A O 1
ATOM 1024 N N . VAL A 1 133 ? -9.233 -4.522 8.346 1.00 98.06 133 VAL A N 1
ATOM 1025 C CA . VAL A 1 133 ? -9.053 -5.928 7.953 1.00 98.06 133 VAL A CA 1
ATOM 1026 C C . VAL A 1 133 ? -10.293 -6.770 8.297 1.00 98.06 133 VAL A C 1
ATOM 1028 O O . VAL A 1 133 ? -10.702 -7.633 7.513 1.00 98.06 133 VAL A O 1
ATOM 1031 N N . ALA A 1 134 ? -10.953 -6.500 9.430 1.00 97.12 134 ALA A N 1
ATOM 1032 C CA . ALA A 1 134 ? -12.201 -7.170 9.795 1.00 97.12 134 ALA A CA 1
ATOM 1033 C C . ALA A 1 134 ? -13.365 -6.833 8.845 1.00 97.12 134 ALA A C 1
ATOM 1035 O O . ALA A 1 134 ? -14.158 -7.726 8.547 1.00 97.12 134 ALA A O 1
ATOM 1036 N N . ALA A 1 135 ? -13.435 -5.612 8.301 1.00 97.25 135 ALA A N 1
ATOM 1037 C CA . ALA A 1 135 ? -14.436 -5.236 7.294 1.00 97.25 135 ALA A CA 1
ATOM 1038 C C . ALA A 1 135 ?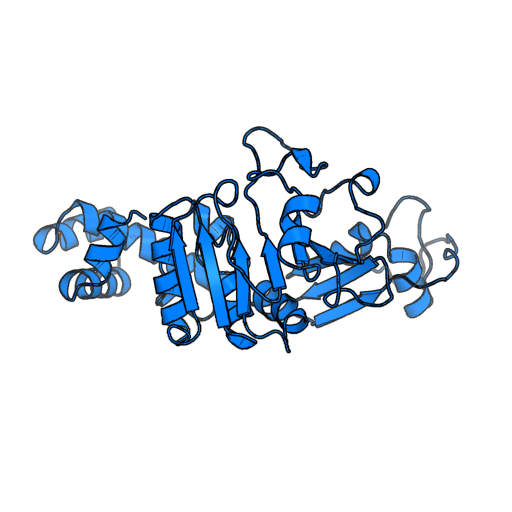 -14.320 -6.062 5.993 1.00 97.25 135 ALA A C 1
ATOM 1040 O O . ALA A 1 135 ? -15.312 -6.271 5.300 1.00 97.25 135 ALA A O 1
ATOM 1041 N N . TYR A 1 136 ? -13.140 -6.618 5.695 1.00 97.19 136 TYR A N 1
ATOM 1042 C CA . TYR A 1 136 ? -12.931 -7.567 4.589 1.00 97.19 136 TYR A CA 1
ATOM 1043 C C . TYR A 1 136 ? -13.132 -9.039 4.996 1.00 97.19 136 TYR A C 1
ATOM 1045 O O . TYR A 1 136 ? -12.879 -9.946 4.201 1.00 97.19 136 TYR A O 1
ATOM 1053 N N . GLY A 1 137 ? -13.575 -9.308 6.229 1.00 96.06 137 GLY A N 1
ATOM 1054 C CA . GLY A 1 137 ? -13.804 -10.662 6.737 1.00 96.06 137 GLY A CA 1
ATOM 1055 C C . GLY A 1 137 ? -12.520 -11.458 6.993 1.00 96.06 137 GLY A C 1
ATOM 1056 O O . GLY A 1 137 ? -12.550 -12.686 6.968 1.00 96.06 137 GLY A O 1
ATOM 1057 N N . ARG A 1 138 ? -11.380 -10.787 7.218 1.00 91.56 138 ARG A N 1
ATOM 1058 C CA . ARG A 1 138 ? -10.050 -11.423 7.319 1.00 91.56 138 ARG A CA 1
ATOM 1059 C C . ARG A 1 138 ? -9.457 -11.465 8.730 1.00 91.56 138 ARG A C 1
ATOM 1061 O O . ARG A 1 138 ? -8.284 -11.779 8.894 1.00 91.56 138 ARG A O 1
ATOM 1068 N N . PHE A 1 139 ? -10.264 -11.217 9.762 1.00 84.00 139 PHE A N 1
ATOM 1069 C CA . PHE A 1 139 ? -9.802 -11.163 11.157 1.00 84.00 139 PHE A CA 1
ATOM 1070 C C . PHE A 1 139 ? -9.095 -12.447 11.638 1.00 84.00 139 PHE A C 1
ATOM 1072 O O . PHE A 1 139 ? -8.210 -12.371 12.480 1.00 84.00 139 PHE A O 1
ATOM 1079 N N . GLY A 1 140 ? -9.456 -13.623 11.108 1.00 90.12 140 GLY A N 1
ATOM 1080 C CA . GLY A 1 140 ? -8.867 -14.905 11.518 1.00 90.12 140 GLY A CA 1
ATOM 1081 C C . GLY A 1 140 ? -7.435 -15.150 11.027 1.00 90.12 140 GLY A C 1
ATOM 1082 O O . GLY A 1 140 ? -6.785 -16.055 11.531 1.00 90.12 140 GLY A O 1
ATOM 1083 N N . ARG A 1 141 ? -6.952 -14.351 10.067 1.00 93.25 141 ARG A N 1
ATOM 1084 C CA . ARG A 1 141 ? -5.592 -14.427 9.496 1.00 93.25 141 ARG A CA 1
ATOM 1085 C C . ARG A 1 141 ? -4.745 -13.210 9.846 1.00 93.25 141 ARG A C 1
ATOM 1087 O O . ARG A 1 141 ? -3.753 -12.919 9.187 1.00 93.25 141 ARG A O 1
ATOM 1094 N N . HIS A 1 142 ? -5.181 -12.428 10.829 1.00 98.06 142 HIS A N 1
ATOM 1095 C CA . HIS A 1 142 ? -4.582 -11.139 11.128 1.00 98.06 142 HIS A CA 1
ATOM 1096 C C . HIS A 1 142 ? -4.384 -10.951 12.620 1.00 98.06 142 HIS A C 1
ATOM 1098 O O . HIS A 1 142 ? -5.298 -11.106 13.429 1.00 98.06 142 HIS A O 1
ATOM 1104 N N . ARG A 1 143 ? -3.172 -10.543 12.977 1.00 97.88 143 ARG A N 1
ATOM 1105 C CA . ARG A 1 143 ? -2.829 -10.036 14.297 1.00 97.88 143 ARG A CA 1
ATOM 1106 C C . ARG A 1 143 ? -2.192 -8.672 14.113 1.00 97.88 143 ARG A C 1
ATOM 1108 O O . ARG A 1 143 ? -1.339 -8.498 13.257 1.00 97.88 143 ARG A O 1
ATOM 1115 N N . ALA A 1 144 ? -2.554 -7.714 14.957 1.00 97.00 144 ALA A N 1
ATOM 1116 C CA . ALA A 1 144 ? -1.881 -6.419 14.976 1.00 97.00 144 ALA A CA 1
ATOM 1117 C C . ALA A 1 144 ? -1.234 -6.162 16.334 1.00 97.00 144 ALA A C 1
ATOM 1119 O O . ALA A 1 144 ? -1.811 -6.521 17.366 1.00 97.00 144 ALA A O 1
ATOM 1120 N N . VAL A 1 145 ? -0.062 -5.540 16.341 1.00 98.38 145 VAL A N 1
ATOM 1121 C CA . VAL A 1 145 ? 0.745 -5.269 17.532 1.00 98.38 145 VAL A CA 1
ATOM 1122 C C . VAL A 1 145 ? 1.111 -3.790 17.555 1.00 98.38 145 VAL A C 1
ATOM 1124 O O . VAL A 1 145 ? 1.536 -3.235 16.546 1.00 98.38 145 VAL A O 1
ATOM 1127 N N . VAL A 1 146 ? 0.946 -3.157 18.717 1.00 98.50 146 VAL A N 1
ATOM 1128 C CA . VAL A 1 146 ? 1.482 -1.813 18.947 1.00 98.50 146 VAL A CA 1
ATOM 1129 C C . VAL A 1 146 ? 2.943 -1.964 19.337 1.00 98.50 146 VAL A C 1
ATOM 1131 O O . VAL A 1 146 ? 3.235 -2.435 20.435 1.00 98.50 146 VAL A O 1
ATOM 1134 N N . ALA A 1 147 ? 3.847 -1.596 18.441 1.00 98.12 147 ALA A N 1
ATOM 1135 C CA . ALA A 1 147 ? 5.276 -1.585 18.705 1.00 98.12 147 ALA A CA 1
ATOM 1136 C C . ALA A 1 147 ? 5.976 -0.618 17.754 1.00 98.12 147 ALA A C 1
ATOM 1138 O O . ALA A 1 147 ? 5.519 -0.350 16.643 1.00 98.12 147 ALA A O 1
ATOM 1139 N N . ARG A 1 148 ? 7.121 -0.103 18.189 1.00 96.44 148 ARG A N 1
ATOM 1140 C CA . ARG A 1 148 ? 8.032 0.608 17.301 1.00 96.44 148 ARG A CA 1
ATOM 1141 C C . ARG A 1 148 ? 8.852 -0.422 16.540 1.00 96.44 148 ARG A C 1
ATOM 1143 O O . ARG A 1 148 ? 9.447 -1.298 17.163 1.00 96.44 148 ARG A O 1
ATOM 1150 N N . ALA A 1 149 ? 8.916 -0.292 15.219 1.00 94.81 149 ALA A N 1
ATOM 1151 C CA . ALA A 1 149 ? 9.731 -1.171 14.381 1.00 94.81 149 ALA A CA 1
ATOM 1152 C C . ALA A 1 149 ? 11.226 -1.085 14.745 1.00 94.81 149 ALA A C 1
ATOM 1154 O O . ALA A 1 149 ? 11.972 -2.041 14.556 1.00 94.81 149 ALA A O 1
ATOM 1155 N N . GLU A 1 150 ? 11.663 0.045 15.318 1.00 93.62 150 GLU A N 1
ATOM 1156 C CA . GLU A 1 150 ? 13.016 0.206 15.851 1.00 93.62 150 GLU A CA 1
ATOM 1157 C C . GLU A 1 150 ? 13.265 -0.601 17.134 1.00 93.62 150 GLU A C 1
ATOM 1159 O O . GLU A 1 150 ? 14.414 -0.908 17.440 1.00 93.62 150 GLU A O 1
ATOM 1164 N N . ASP A 1 151 ? 12.226 -1.010 17.854 1.00 95.69 151 ASP A N 1
ATOM 1165 C CA . ASP A 1 151 ? 12.364 -1.723 19.128 1.00 95.69 151 ASP A CA 1
ATOM 1166 C C . ASP A 1 151 ? 12.084 -3.220 18.954 1.00 95.69 151 ASP A C 1
ATOM 1168 O O . ASP A 1 151 ? 12.743 -4.054 19.571 1.00 95.69 151 ASP A O 1
ATOM 1172 N N . TRP A 1 152 ? 11.145 -3.582 18.076 1.00 96.94 152 TRP A N 1
ATOM 1173 C CA . TRP A 1 152 ? 10.736 -4.968 17.875 1.00 96.94 152 TRP A CA 1
ATOM 1174 C C . TRP A 1 152 ? 10.209 -5.224 16.459 1.00 96.94 152 TRP A C 1
ATOM 1176 O O . TRP A 1 152 ? 9.467 -4.416 15.901 1.00 96.94 152 TRP A O 1
ATOM 1186 N N . LEU A 1 153 ? 10.566 -6.387 15.913 1.00 97.25 153 LEU A N 1
ATOM 1187 C CA . LEU A 1 153 ? 10.037 -6.942 14.668 1.00 97.25 153 LEU A CA 1
ATOM 1188 C C . LEU A 1 153 ? 9.560 -8.381 14.933 1.00 97.25 153 LEU A C 1
ATOM 1190 O O . LEU A 1 153 ? 10.160 -9.063 15.767 1.00 97.25 153 LEU A O 1
ATOM 1194 N N . PRO A 1 154 ? 8.491 -8.845 14.266 1.00 97.50 154 PRO A N 1
ATOM 1195 C CA . PRO A 1 154 ? 8.008 -10.211 14.421 1.00 97.50 154 PRO A CA 1
ATOM 1196 C C . PRO A 1 154 ? 8.920 -11.211 13.694 1.00 97.50 154 PRO A C 1
ATOM 1198 O O . PRO A 1 154 ? 9.448 -10.903 12.630 1.00 97.50 154 PRO A O 1
ATOM 1201 N N . GLU A 1 155 ? 9.050 -12.424 14.235 1.00 96.94 155 GLU A N 1
ATOM 1202 C CA . GLU A 1 155 ? 9.624 -13.567 13.512 1.00 96.94 155 GLU A CA 1
ATOM 1203 C C . GLU A 1 155 ? 8.607 -14.051 12.471 1.00 96.94 155 GLU A C 1
ATOM 1205 O O . GLU A 1 155 ? 7.502 -14.470 12.827 1.00 96.94 155 GLU A O 1
ATOM 1210 N N . VAL A 1 156 ? 8.945 -13.910 11.189 1.00 98.50 156 VAL A N 1
ATOM 1211 C CA . VAL A 1 156 ? 8.043 -14.136 10.048 1.00 98.50 156 VAL A CA 1
ATOM 1212 C C . VAL A 1 156 ? 8.825 -14.626 8.833 1.00 98.50 156 VAL A C 1
ATOM 1214 O O . VAL A 1 156 ? 10.031 -14.407 8.736 1.00 98.50 156 VAL A O 1
ATOM 1217 N N . ASP A 1 157 ? 8.128 -15.230 7.873 1.00 98.56 157 ASP A N 1
ATOM 1218 C CA . ASP A 1 157 ? 8.747 -15.778 6.663 1.00 98.56 157 ASP A CA 1
ATOM 1219 C C . ASP A 1 157 ? 9.082 -14.687 5.636 1.00 98.56 157 ASP A C 1
ATOM 1221 O O . ASP A 1 157 ? 10.049 -14.811 4.878 1.00 98.56 157 ASP A O 1
ATOM 1225 N N . ALA A 1 158 ? 8.292 -13.609 5.612 1.00 98.81 158 ALA A N 1
ATOM 1226 C CA . ALA A 1 158 ? 8.481 -12.462 4.731 1.00 98.81 158 ALA A CA 1
ATOM 1227 C C . ALA A 1 158 ? 8.023 -11.151 5.385 1.00 98.81 158 ALA A C 1
ATOM 1229 O O . ALA A 1 158 ? 7.140 -11.137 6.243 1.00 98.81 158 ALA A O 1
ATOM 1230 N N . LEU A 1 159 ? 8.602 -10.033 4.950 1.00 98.81 159 LEU A N 1
ATOM 1231 C CA . LEU A 1 159 ? 8.294 -8.692 5.443 1.00 98.81 159 LEU A CA 1
ATOM 1232 C C . LEU A 1 159 ? 7.831 -7.776 4.311 1.00 98.81 159 LEU A C 1
ATOM 1234 O O . LEU A 1 159 ? 8.380 -7.786 3.207 1.00 98.81 159 LEU A O 1
ATOM 1238 N N . PHE A 1 160 ? 6.849 -6.935 4.611 1.00 98.69 160 PHE A N 1
ATOM 1239 C CA . PHE A 1 160 ? 6.521 -5.742 3.849 1.00 98.69 160 PHE A CA 1
ATOM 1240 C C . PHE A 1 160 ? 6.688 -4.519 4.755 1.00 98.69 160 PHE A C 1
ATOM 1242 O O . PHE A 1 160 ? 6.165 -4.494 5.869 1.00 98.69 160 PHE A O 1
ATOM 1249 N N . LEU A 1 161 ? 7.443 -3.523 4.296 1.00 98.06 161 LEU A N 1
ATOM 1250 C CA . LEU A 1 161 ? 7.725 -2.297 5.038 1.00 98.06 161 LEU A CA 1
ATOM 1251 C C . LEU A 1 161 ? 7.228 -1.086 4.244 1.00 98.06 161 LEU A C 1
ATOM 1253 O O . LEU A 1 161 ? 7.714 -0.828 3.140 1.00 98.06 161 LEU A O 1
ATOM 1257 N N . ASP A 1 162 ? 6.315 -0.318 4.841 1.00 96.62 162 ASP A N 1
ATOM 1258 C CA . ASP A 1 162 ? 5.809 0.956 4.315 1.00 96.62 162 ASP A CA 1
ATOM 1259 C C . ASP A 1 162 ? 6.087 2.099 5.301 1.00 96.62 162 ASP A C 1
ATOM 1261 O O . ASP A 1 162 ? 5.201 2.544 6.036 1.00 96.62 162 ASP A O 1
ATOM 1265 N N . PRO A 1 163 ? 7.344 2.563 5.397 1.00 93.56 163 PRO A N 1
ATOM 1266 C CA . PRO A 1 163 ? 7.700 3.539 6.399 1.00 93.56 163 PRO A CA 1
ATOM 1267 C C . PRO A 1 163 ? 7.126 4.912 6.044 1.00 93.56 163 PRO A C 1
ATOM 1269 O O . PRO A 1 163 ? 7.076 5.342 4.886 1.00 93.56 163 PRO A O 1
ATOM 1272 N N . GLY A 1 164 ? 6.775 5.656 7.089 1.00 87.81 164 GLY A N 1
ATOM 1273 C CA . GLY A 1 164 ? 6.452 7.065 6.969 1.00 87.81 164 GLY A CA 1
ATOM 1274 C C . GLY A 1 164 ? 7.639 7.875 6.449 1.00 87.81 164 GLY A C 1
ATOM 1275 O O . GLY A 1 164 ? 8.789 7.432 6.389 1.00 87.81 164 GLY A O 1
ATOM 1276 N N . ARG A 1 165 ? 7.364 9.120 6.082 1.00 82.19 165 ARG A N 1
ATOM 1277 C CA . ARG A 1 165 ? 8.369 10.036 5.542 1.00 82.19 165 ARG A CA 1
ATOM 1278 C C . ARG A 1 165 ? 8.694 11.109 6.571 1.00 82.19 165 ARG A C 1
ATOM 1280 O O . ARG A 1 165 ? 7.783 11.649 7.199 1.00 82.19 165 ARG A O 1
ATOM 1287 N N . ARG A 1 166 ? 9.973 11.457 6.742 1.00 72.12 166 ARG A N 1
ATOM 1288 C CA . ARG A 1 166 ? 10.367 12.530 7.666 1.00 72.12 166 ARG A CA 1
ATOM 1289 C C . ARG A 1 166 ? 9.794 13.871 7.187 1.00 72.12 166 ARG A C 1
ATOM 1291 O O . ARG A 1 166 ? 9.912 14.231 6.015 1.00 72.12 166 ARG A O 1
ATOM 1298 N N . SER A 1 167 ? 9.179 14.627 8.096 1.00 58.28 167 SER A N 1
ATOM 1299 C CA . SER A 1 167 ? 8.595 15.940 7.800 1.00 58.28 167 SER A CA 1
ATOM 1300 C C . SER A 1 167 ? 9.654 16.936 7.307 1.00 58.28 167 SER A C 1
ATOM 1302 O O . SER A 1 167 ? 10.690 17.091 7.952 1.00 58.28 167 SER A O 1
ATOM 1304 N N . GLY A 1 168 ? 9.375 17.645 6.205 1.00 53.06 168 GLY A N 1
ATOM 1305 C CA . GLY A 1 168 ? 10.188 18.769 5.708 1.00 53.06 168 GLY A CA 1
ATOM 1306 C C . GLY A 1 168 ? 10.860 18.567 4.343 1.00 53.06 168 GLY A C 1
ATOM 1307 O O . GLY A 1 168 ? 11.293 19.547 3.739 1.00 53.06 168 GLY A O 1
ATOM 1308 N N . ALA A 1 169 ? 10.906 17.346 3.805 1.00 52.72 169 ALA A N 1
ATOM 1309 C CA . ALA A 1 169 ? 11.443 17.107 2.465 1.00 52.72 169 ALA A CA 1
ATOM 1310 C C . ALA A 1 169 ? 10.354 17.279 1.387 1.00 52.72 169 ALA A C 1
ATOM 1312 O O . ALA A 1 169 ? 9.313 16.626 1.416 1.00 52.72 169 ALA A O 1
ATOM 1313 N N . ARG A 1 170 ? 10.588 18.177 0.418 1.00 54.09 170 ARG A N 1
ATOM 1314 C CA . ARG A 1 170 ? 9.680 18.412 -0.727 1.00 54.09 170 ARG A CA 1
ATOM 1315 C C . ARG A 1 170 ? 9.752 17.312 -1.792 1.00 54.09 170 ARG A C 1
ATOM 1317 O O . ARG A 1 170 ? 8.794 17.139 -2.539 1.00 54.09 170 ARG A O 1
ATOM 1324 N N . ARG A 1 171 ? 10.878 16.595 -1.884 1.00 64.06 171 ARG A N 1
ATOM 1325 C CA . ARG A 1 171 ? 11.091 15.448 -2.778 1.00 64.06 171 ARG A CA 1
ATOM 1326 C C . ARG A 1 171 ? 11.955 14.415 -2.058 1.00 64.06 171 ARG A C 1
ATOM 1328 O O . ARG A 1 171 ? 12.976 14.777 -1.481 1.00 64.06 171 ARG A O 1
ATOM 1335 N N . PHE A 1 172 ? 11.515 13.161 -2.071 1.00 68.88 172 PHE A N 1
ATOM 1336 C CA . PHE A 1 172 ? 12.169 12.059 -1.367 1.00 68.88 172 PHE A CA 1
ATOM 1337 C C . PHE A 1 172 ? 13.022 11.283 -2.355 1.00 68.88 172 PHE A C 1
ATOM 1339 O O . PHE A 1 172 ? 12.499 10.496 -3.143 1.00 68.88 172 PHE A O 1
ATOM 1346 N N . HIS A 1 173 ? 14.319 11.567 -2.319 1.00 78.69 173 HIS A N 1
ATOM 1347 C CA . HIS A 1 173 ? 15.300 10.961 -3.209 1.00 78.69 173 HIS A CA 1
ATOM 1348 C C . HIS A 1 173 ? 16.182 9.939 -2.492 1.00 78.69 173 HIS A C 1
ATOM 1350 O O . HIS A 1 173 ? 16.878 9.212 -3.183 1.00 78.69 173 HIS A O 1
ATOM 1356 N N . ARG A 1 174 ? 16.159 9.848 -1.153 1.00 84.88 174 ARG A N 1
ATOM 1357 C CA . ARG A 1 174 ? 17.082 8.994 -0.387 1.00 84.88 174 ARG A CA 1
ATOM 1358 C C . ARG A 1 174 ? 16.366 8.068 0.586 1.00 84.88 174 ARG A C 1
ATOM 1360 O O . ARG A 1 174 ? 15.348 8.444 1.170 1.00 84.88 174 ARG A O 1
ATOM 1367 N N . LEU A 1 175 ? 16.935 6.889 0.833 1.00 84.88 175 LEU A N 1
ATOM 1368 C CA . LEU A 1 175 ? 16.434 5.934 1.833 1.00 84.88 175 LEU A CA 1
ATOM 1369 C C . LEU A 1 175 ? 16.575 6.471 3.267 1.00 84.88 175 LEU A C 1
ATOM 1371 O O . LEU A 1 175 ? 15.800 6.118 4.156 1.00 84.88 175 LEU A O 1
ATOM 1375 N N . ALA A 1 176 ? 17.519 7.384 3.499 1.00 84.69 176 ALA A N 1
ATOM 1376 C CA . ALA A 1 176 ? 17.707 8.036 4.796 1.00 84.69 176 ALA A CA 1
ATOM 1377 C C . ALA A 1 176 ? 16.554 8.983 5.200 1.00 84.69 176 ALA A C 1
ATOM 1379 O O . ALA A 1 176 ? 16.463 9.371 6.368 1.00 84.69 176 ALA A O 1
ATOM 1380 N N . ASP A 1 177 ? 15.678 9.358 4.260 1.00 86.19 177 ASP A N 1
ATOM 1381 C CA . ASP A 1 177 ? 14.573 10.292 4.505 1.00 86.19 177 ASP A CA 1
ATOM 1382 C C . ASP A 1 177 ? 13.314 9.598 5.097 1.00 86.19 177 ASP A C 1
ATOM 1384 O O . ASP A 1 177 ? 12.332 10.271 5.431 1.00 86.19 177 ASP A O 1
ATOM 1388 N N . TYR A 1 178 ? 13.334 8.267 5.262 1.00 90.06 178 TYR A N 1
ATOM 1389 C CA . TYR A 1 178 ? 12.233 7.478 5.832 1.00 90.06 178 TYR A CA 1
ATOM 1390 C C . TYR A 1 178 ? 12.284 7.386 7.360 1.00 90.06 178 TYR A C 1
ATOM 1392 O O . TYR A 1 178 ? 13.337 7.508 7.996 1.00 90.06 178 TYR A O 1
ATOM 1400 N N . GLN A 1 179 ? 11.109 7.180 7.954 1.00 89.31 179 GLN A N 1
ATOM 1401 C CA . GLN A 1 179 ? 10.930 6.920 9.374 1.00 89.31 179 GLN A CA 1
ATOM 1402 C C . GLN A 1 179 ? 9.924 5.773 9.583 1.00 89.31 179 GLN A C 1
ATOM 1404 O O . GLN A 1 179 ? 8.761 5.924 9.207 1.00 89.31 179 GLN A O 1
ATOM 1409 N N . PRO A 1 180 ? 10.322 4.667 10.238 1.00 90.38 180 PRO A N 1
ATOM 1410 C CA . PRO A 1 180 ? 11.659 4.362 10.766 1.00 90.38 180 PRO A CA 1
ATOM 1411 C C . PRO A 1 180 ? 12.736 4.325 9.667 1.00 90.38 180 PRO A C 1
ATOM 1413 O O . PRO A 1 180 ? 12.422 4.224 8.482 1.00 90.38 180 PRO A O 1
ATOM 1416 N N . ARG A 1 181 ? 14.013 4.447 10.060 1.00 90.38 181 ARG A N 1
ATOM 1417 C CA . ARG A 1 181 ? 15.127 4.263 9.116 1.00 90.38 181 ARG A CA 1
ATOM 1418 C C . ARG A 1 181 ? 15.041 2.846 8.546 1.00 90.38 181 ARG A C 1
ATOM 1420 O O . ARG A 1 181 ? 14.870 1.898 9.307 1.00 90.38 181 ARG A O 1
ATOM 1427 N N . ILE A 1 182 ? 15.206 2.719 7.234 1.00 91.12 182 ILE A N 1
ATOM 1428 C CA . ILE A 1 182 ? 15.316 1.419 6.572 1.00 91.12 182 ILE A CA 1
ATOM 1429 C C . ILE A 1 182 ? 16.711 0.861 6.882 1.00 91.12 182 ILE A C 1
ATOM 1431 O O . ILE A 1 182 ? 17.714 1.348 6.362 1.00 91.12 182 ILE A O 1
ATOM 1435 N N . ASP A 1 183 ? 16.766 -0.107 7.793 1.00 92.94 183 ASP A N 1
ATOM 1436 C CA . ASP A 1 183 ? 17.975 -0.824 8.201 1.00 92.94 183 ASP A CA 1
ATOM 1437 C C . ASP A 1 183 ? 17.912 -2.242 7.623 1.00 92.94 183 ASP A C 1
ATOM 1439 O O . ASP A 1 183 ? 17.265 -3.128 8.185 1.00 92.94 183 ASP A O 1
ATOM 1443 N N . LEU A 1 184 ? 18.499 -2.419 6.436 1.00 94.38 184 LEU A N 1
ATOM 1444 C CA . LEU A 1 184 ? 18.403 -3.672 5.686 1.00 94.38 184 LEU A CA 1
ATOM 1445 C C . LEU A 1 184 ? 19.067 -4.836 6.423 1.00 94.38 184 LEU A C 1
ATOM 1447 O O . LEU A 1 184 ? 18.500 -5.921 6.428 1.00 94.38 184 LEU A O 1
ATOM 1451 N N . ASP A 1 185 ? 20.193 -4.613 7.104 1.00 94.94 185 ASP A N 1
ATOM 1452 C CA . ASP A 1 185 ? 20.890 -5.666 7.851 1.00 94.94 185 ASP A CA 1
ATOM 1453 C C . ASP A 1 185 ? 19.999 -6.223 8.963 1.00 94.94 185 ASP A C 1
ATOM 1455 O O . ASP A 1 185 ? 19.868 -7.437 9.132 1.00 94.94 185 ASP A O 1
ATOM 1459 N N . ARG A 1 186 ? 19.309 -5.334 9.685 1.00 95.38 186 ARG A N 1
ATOM 1460 C CA . ARG A 1 186 ? 18.348 -5.746 10.707 1.00 95.38 186 ARG A CA 1
ATOM 1461 C C . ARG A 1 186 ? 17.143 -6.480 10.121 1.00 95.38 186 ARG A C 1
ATOM 1463 O O . ARG A 1 186 ? 16.664 -7.430 10.736 1.00 95.38 186 ARG A O 1
ATOM 1470 N N . LEU A 1 187 ? 16.622 -6.035 8.979 1.00 96.88 187 LEU A N 1
ATOM 1471 C CA . LEU A 1 187 ? 15.483 -6.688 8.327 1.00 96.88 187 LEU A CA 1
ATOM 1472 C C . LEU A 1 187 ? 15.876 -8.079 7.806 1.00 96.88 187 LEU A C 1
ATOM 1474 O O . LEU A 1 187 ? 15.146 -9.041 8.033 1.00 96.88 187 LEU A O 1
ATOM 1478 N N . PHE A 1 188 ? 17.061 -8.210 7.205 1.00 97.44 188 PHE A N 1
ATOM 1479 C CA . PHE A 1 188 ? 17.602 -9.484 6.727 1.00 97.44 188 PHE A CA 1
ATOM 1480 C C . PHE A 1 188 ? 17.964 -10.455 7.847 1.00 97.44 188 PHE A C 1
ATOM 1482 O O . PHE A 1 188 ? 17.921 -11.663 7.627 1.00 97.44 188 PHE A O 1
ATOM 1489 N N . ALA A 1 189 ? 18.250 -9.959 9.053 1.00 97.44 189 ALA A N 1
ATOM 1490 C CA . ALA A 1 189 ? 18.387 -10.809 10.232 1.00 97.44 189 ALA A CA 1
ATOM 1491 C C . ALA A 1 189 ? 17.067 -11.499 10.636 1.00 97.44 189 ALA A C 1
ATOM 1493 O O . ALA A 1 189 ? 17.114 -12.511 11.331 1.00 97.44 189 ALA A O 1
ATOM 1494 N N . ILE A 1 190 ? 15.908 -10.976 10.208 1.00 98.12 190 ILE A N 1
ATOM 1495 C CA . ILE A 1 190 ? 14.604 -11.639 10.368 1.00 98.12 190 ILE A CA 1
ATOM 1496 C C . ILE A 1 190 ? 14.336 -12.571 9.184 1.00 98.12 190 ILE A C 1
ATOM 1498 O O . ILE A 1 190 ? 14.054 -13.749 9.374 1.00 98.12 190 ILE A O 1
ATOM 1502 N N . THR A 1 191 ? 14.411 -12.042 7.961 1.00 98.50 191 THR A N 1
ATOM 1503 C CA . THR A 1 191 ? 14.173 -12.804 6.730 1.00 98.50 191 THR A CA 1
ATOM 1504 C C . THR A 1 191 ? 14.792 -12.099 5.520 1.00 98.50 191 THR A C 1
ATOM 1506 O O . THR A 1 191 ? 14.724 -10.870 5.430 1.00 98.50 191 THR A O 1
ATOM 1509 N N . PRO A 1 192 ? 15.352 -12.834 4.539 1.00 97.94 192 PRO A N 1
ATOM 1510 C CA . PRO A 1 192 ? 15.785 -12.243 3.273 1.00 97.94 192 PRO A CA 1
ATOM 1511 C C . PRO A 1 192 ? 14.609 -11.804 2.379 1.00 97.94 192 PRO A C 1
ATOM 1513 O O . PRO A 1 192 ? 14.812 -11.046 1.429 1.00 97.94 192 PRO A O 1
ATOM 1516 N N . ASN A 1 193 ? 13.386 -12.276 2.651 1.00 98.69 193 ASN A N 1
ATOM 1517 C CA . ASN A 1 193 ? 12.205 -12.050 1.818 1.00 98.69 193 ASN A CA 1
ATOM 1518 C C . ASN A 1 193 ? 11.529 -10.734 2.209 1.00 98.69 193 ASN A C 1
ATOM 1520 O O . ASN A 1 193 ? 10.628 -10.695 3.049 1.00 98.69 193 ASN A O 1
ATOM 1524 N N . LEU A 1 194 ? 11.989 -9.641 1.608 1.00 98.62 194 LEU A N 1
ATOM 1525 C CA . LEU A 1 194 ? 11.595 -8.284 1.974 1.00 98.62 194 LEU A CA 1
ATOM 1526 C C . LEU A 1 194 ? 11.035 -7.510 0.774 1.00 98.62 194 LEU A C 1
ATOM 1528 O O . LEU A 1 194 ? 11.620 -7.505 -0.306 1.00 98.62 194 LEU A O 1
ATOM 1532 N N . GLY A 1 195 ? 9.911 -6.831 0.982 1.00 98.56 195 GLY A N 1
ATOM 1533 C CA . GLY A 1 195 ? 9.412 -5.767 0.117 1.00 98.56 195 GLY A CA 1
ATOM 1534 C C . GLY A 1 195 ? 9.474 -4.439 0.862 1.00 98.56 195 GLY A C 1
ATOM 1535 O O . GLY A 1 195 ? 8.894 -4.316 1.940 1.00 98.56 195 GLY A O 1
ATOM 1536 N N . 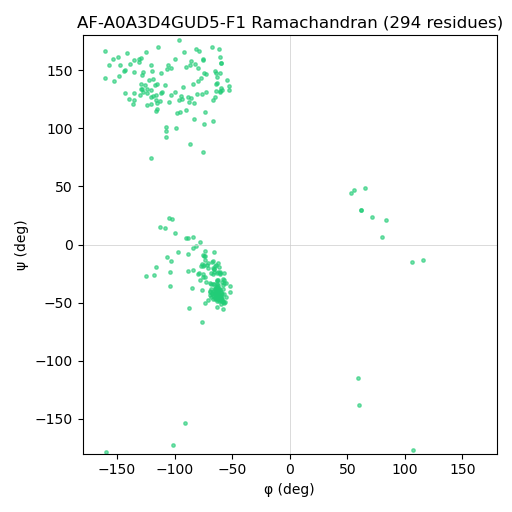VAL A 1 196 ? 10.166 -3.440 0.314 1.00 98.12 196 VAL A N 1
ATOM 1537 C CA . VAL A 1 196 ? 10.211 -2.087 0.895 1.00 98.12 196 VAL A CA 1
ATOM 1538 C C . VAL A 1 196 ? 9.573 -1.095 -0.057 1.00 98.12 196 VAL A C 1
ATOM 1540 O O . VAL A 1 196 ? 10.090 -0.844 -1.146 1.00 98.12 196 VAL A O 1
ATOM 1543 N N . LYS A 1 197 ? 8.456 -0.506 0.363 1.00 97.69 197 LYS A N 1
ATOM 1544 C CA . LYS A 1 197 ? 7.796 0.563 -0.377 1.00 97.69 197 LYS A CA 1
ATOM 1545 C C . LYS A 1 197 ? 8.559 1.865 -0.194 1.00 97.69 197 LYS A C 1
ATOM 1547 O O . LYS A 1 197 ? 8.844 2.308 0.917 1.00 97.69 197 LYS A O 1
ATOM 1552 N N . VAL A 1 198 ? 8.845 2.508 -1.315 1.00 95.56 198 VAL A N 1
ATOM 1553 C CA . VAL A 1 198 ? 9.496 3.809 -1.379 1.00 95.56 198 VAL A CA 1
ATOM 1554 C C . VAL A 1 198 ? 8.721 4.739 -2.313 1.00 95.56 198 VAL A C 1
ATOM 1556 O O . VAL A 1 198 ? 7.942 4.344 -3.179 1.00 95.56 198 VAL A O 1
ATOM 1559 N N . ALA A 1 199 ? 8.900 6.034 -2.109 1.00 93.19 199 ALA A N 1
ATOM 1560 C CA . ALA A 1 199 ? 8.430 7.083 -2.981 1.00 93.19 199 ALA A CA 1
ATOM 1561 C C . ALA A 1 199 ? 8.947 6.843 -4.404 1.00 93.19 199 ALA A C 1
ATOM 1563 O O . ALA A 1 199 ? 10.127 6.527 -4.590 1.00 93.19 199 ALA A O 1
ATOM 1564 N N . PRO A 1 200 ? 8.114 7.115 -5.419 1.00 92.94 200 PRO A N 1
ATOM 1565 C CA . PRO A 1 200 ? 8.520 6.929 -6.799 1.00 92.94 200 PRO A CA 1
ATOM 1566 C C . PRO A 1 200 ? 9.710 7.830 -7.147 1.00 92.94 200 PRO A C 1
ATOM 1568 O O . PRO A 1 200 ? 10.425 7.531 -8.080 1.00 92.94 200 PRO A O 1
ATOM 1571 N N . GLY A 1 201 ? 9.991 8.903 -6.398 1.00 91.94 201 GLY A N 1
ATOM 1572 C CA . GLY A 1 201 ? 11.126 9.807 -6.620 1.00 91.94 201 GLY A CA 1
ATOM 1573 C C . GLY A 1 201 ? 12.509 9.321 -6.156 1.00 91.94 201 GLY A C 1
ATOM 1574 O O . GLY A 1 201 ? 13.452 10.094 -6.292 1.00 91.94 201 GLY A O 1
ATOM 1575 N N . ILE A 1 202 ? 12.653 8.101 -5.622 1.00 91.94 202 ILE A N 1
ATOM 1576 C CA . ILE A 1 202 ? 13.927 7.577 -5.080 1.00 91.94 202 ILE A CA 1
ATOM 1577 C C . ILE A 1 202 ? 15.106 7.681 -6.075 1.00 91.94 202 ILE A C 1
ATOM 1579 O O . ILE A 1 202 ? 14.966 7.332 -7.238 1.00 91.94 202 ILE A O 1
ATOM 1583 N N . SER A 1 203 ? 16.282 8.159 -5.672 1.00 92.06 203 SER A N 1
ATOM 1584 C CA . SER A 1 203 ? 17.443 8.173 -6.575 1.00 92.06 203 SER A CA 1
ATOM 1585 C C . SER A 1 203 ? 17.840 6.747 -6.951 1.00 92.06 203 SER A C 1
ATOM 1587 O O . SER A 1 203 ? 17.769 5.853 -6.112 1.00 92.06 203 SER A O 1
ATOM 1589 N N . TYR A 1 204 ? 18.290 6.529 -8.187 1.00 91.62 204 TYR A N 1
ATOM 1590 C CA . TYR A 1 204 ? 18.838 5.226 -8.573 1.00 91.62 204 TYR A CA 1
ATOM 1591 C C . TYR A 1 204 ? 20.102 4.872 -7.792 1.00 91.62 204 TYR A C 1
ATOM 1593 O O . TYR A 1 204 ? 20.292 3.707 -7.470 1.00 91.62 204 TYR A O 1
ATOM 1601 N N . ASP A 1 205 ? 20.889 5.874 -7.403 1.00 92.50 205 ASP A N 1
ATOM 1602 C CA . ASP A 1 205 ? 22.099 5.687 -6.592 1.00 92.50 205 ASP A CA 1
ATOM 1603 C C . ASP A 1 205 ? 21.797 5.190 -5.167 1.00 92.50 205 ASP A C 1
ATOM 1605 O O . ASP A 1 205 ? 22.691 4.755 -4.449 1.00 92.50 205 ASP A O 1
ATOM 1609 N N . GLU A 1 206 ? 20.535 5.272 -4.736 1.00 91.62 206 GLU A N 1
ATOM 1610 C CA . GLU A 1 206 ? 20.085 4.821 -3.416 1.00 91.62 206 GLU A CA 1
ATOM 1611 C C . GLU A 1 206 ? 19.484 3.410 -3.459 1.00 91.62 206 GLU A C 1
ATOM 1613 O O . GLU A 1 206 ? 19.143 2.857 -2.415 1.00 91.62 206 GLU A O 1
ATOM 1618 N N . ILE A 1 207 ? 19.318 2.827 -4.651 1.00 93.12 207 ILE A N 1
ATOM 1619 C CA . ILE A 1 207 ? 18.734 1.498 -4.829 1.00 93.12 207 ILE A CA 1
ATOM 1620 C C . ILE A 1 207 ? 19.825 0.439 -4.616 1.00 93.12 207 ILE A C 1
ATOM 1622 O O . ILE A 1 207 ? 20.811 0.433 -5.352 1.00 93.12 207 ILE A O 1
ATOM 1626 N N . PRO A 1 208 ? 19.656 -0.496 -3.662 1.00 93.38 208 PRO A N 1
ATOM 1627 C CA . PRO A 1 208 ? 20.605 -1.587 -3.474 1.00 93.38 208 PRO A CA 1
ATOM 1628 C C . PRO A 1 208 ? 20.663 -2.507 -4.697 1.00 93.38 208 PRO A C 1
ATOM 1630 O O . PRO A 1 208 ? 19.627 -2.909 -5.229 1.00 93.38 208 PRO A O 1
ATOM 1633 N N . GLU A 1 209 ? 21.867 -2.920 -5.093 1.00 91.75 209 GLU A N 1
ATOM 1634 C CA . GLU A 1 209 ? 22.083 -3.798 -6.255 1.00 91.75 209 GLU A CA 1
ATOM 1635 C C . GLU A 1 209 ? 21.393 -5.165 -6.123 1.00 91.75 209 GLU A C 1
ATOM 1637 O O . GLU A 1 209 ? 21.089 -5.817 -7.120 1.00 91.75 209 GLU A O 1
ATOM 1642 N N . GLN A 1 210 ? 21.132 -5.614 -4.892 1.00 92.25 210 GLN A N 1
ATOM 1643 C CA . GLN A 1 210 ? 20.572 -6.937 -4.618 1.00 92.25 210 GLN A CA 1
ATOM 1644 C C . GLN A 1 210 ? 19.044 -7.012 -4.795 1.00 92.25 210 GLN A C 1
ATOM 1646 O O . GLN A 1 210 ? 18.472 -8.088 -4.600 1.00 92.25 210 GLN A O 1
ATOM 1651 N N . CYS A 1 211 ? 18.368 -5.909 -5.144 1.00 96.69 211 CYS A N 1
ATOM 1652 C CA . CYS A 1 211 ? 16.910 -5.874 -5.275 1.00 96.69 211 CYS A CA 1
ATOM 1653 C C . CYS A 1 211 ? 16.416 -5.830 -6.728 1.00 96.69 211 CYS A C 1
ATOM 1655 O O . CYS A 1 211 ? 17.087 -5.334 -7.631 1.00 96.69 211 CYS A O 1
ATOM 1657 N N . GLU A 1 212 ? 15.196 -6.323 -6.946 1.00 98.19 212 GLU A N 1
ATOM 1658 C CA . GLU A 1 212 ? 14.385 -5.899 -8.090 1.00 98.19 212 GLU A CA 1
ATOM 1659 C C . GLU A 1 212 ? 13.633 -4.626 -7.692 1.00 98.19 212 GLU A C 1
ATOM 1661 O O . GLU A 1 212 ? 12.911 -4.620 -6.696 1.00 98.19 212 GLU A O 1
ATOM 1666 N N . THR A 1 213 ? 13.762 -3.557 -8.477 1.00 98.31 213 THR A N 1
ATOM 1667 C CA . THR A 1 213 ? 12.956 -2.345 -8.286 1.00 98.31 213 THR A CA 1
ATOM 1668 C C . THR A 1 213 ? 11.751 -2.350 -9.205 1.00 98.31 213 THR A C 1
ATOM 1670 O O . THR A 1 213 ? 11.884 -2.388 -10.427 1.00 98.31 213 THR A O 1
ATOM 1673 N N . GLU A 1 214 ? 10.569 -2.216 -8.629 1.00 98.62 214 GLU A N 1
ATOM 1674 C CA . GLU A 1 214 ? 9.328 -2.128 -9.379 1.00 98.62 214 GLU A CA 1
ATOM 1675 C C . GLU A 1 214 ? 8.665 -0.766 -9.191 1.00 98.62 214 GLU A C 1
ATOM 1677 O O . GLU A 1 214 ? 8.340 -0.391 -8.070 1.00 98.62 214 GLU A O 1
ATOM 1682 N N . PHE A 1 215 ? 8.432 -0.036 -10.280 1.00 98.56 215 PHE A N 1
ATOM 1683 C CA . PHE A 1 215 ? 7.639 1.192 -10.278 1.00 98.56 215 PHE A CA 1
ATOM 1684 C C . PHE A 1 215 ? 6.193 0.864 -10.633 1.00 98.56 215 PHE A C 1
ATOM 1686 O O . PHE A 1 215 ? 5.939 0.277 -11.681 1.00 98.56 215 PHE A O 1
ATOM 1693 N N . ILE A 1 216 ? 5.248 1.267 -9.785 1.00 98.62 216 ILE A N 1
ATOM 1694 C CA . ILE A 1 216 ? 3.831 0.938 -9.960 1.00 98.62 216 ILE A CA 1
ATOM 1695 C C . ILE A 1 216 ? 3.046 2.225 -10.185 1.00 98.62 216 ILE A C 1
ATOM 1697 O O . ILE A 1 216 ? 3.096 3.165 -9.379 1.00 98.62 216 ILE A O 1
ATOM 1701 N N . SER A 1 217 ? 2.318 2.284 -11.294 1.00 98.06 217 SER A N 1
ATOM 1702 C CA . SER A 1 217 ? 1.303 3.301 -11.529 1.00 98.06 217 SER A CA 1
ATOM 1703 C C . SER A 1 217 ? -0.092 2.744 -11.325 1.00 98.06 217 SER A C 1
ATOM 1705 O O . SER A 1 217 ? -0.353 1.557 -11.487 1.00 98.06 217 SER A O 1
ATOM 1707 N N . ASP A 1 218 ? -0.991 3.641 -10.943 1.00 96.69 218 ASP A N 1
ATOM 1708 C CA . ASP A 1 218 ? -2.419 3.381 -10.899 1.00 96.69 218 ASP A CA 1
ATOM 1709 C C . ASP A 1 218 ? -3.133 4.584 -11.507 1.00 96.69 218 ASP A C 1
ATOM 1711 O O . ASP A 1 218 ? -2.9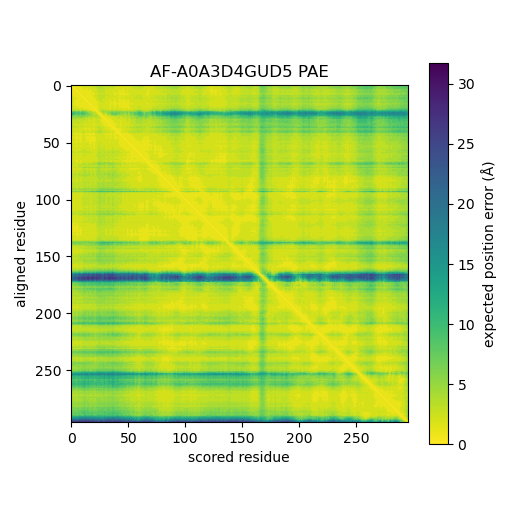24 5.730 -11.075 1.00 96.69 218 ASP A O 1
ATOM 1715 N N . SER A 1 219 ? -3.945 4.314 -12.530 1.00 92.75 219 SER A N 1
ATOM 1716 C CA . SER A 1 219 ? -4.787 5.303 -13.201 1.00 92.75 219 SER A CA 1
ATOM 1717 C C . SER A 1 219 ? -3.972 6.497 -13.730 1.00 92.75 219 SER A C 1
ATOM 1719 O O . SER A 1 219 ? -4.311 7.659 -13.498 1.00 92.75 219 SER A O 1
ATOM 1721 N N . GLY A 1 220 ? -2.848 6.204 -14.399 1.00 93.38 220 GLY A N 1
ATOM 1722 C CA . GLY A 1 220 ? -1.968 7.185 -15.057 1.00 93.38 220 GLY A CA 1
ATOM 1723 C C . GLY A 1 220 ? -0.998 7.930 -14.131 1.00 93.38 220 GLY A C 1
ATOM 1724 O O . GLY A 1 220 ? -0.312 8.863 -14.550 1.00 93.38 220 GLY A O 1
ATOM 1725 N N . SER A 1 221 ? -0.922 7.553 -12.852 1.00 94.56 221 SER A N 1
ATOM 1726 C CA . SER A 1 221 ? -0.052 8.192 -11.862 1.00 94.56 221 SER A CA 1
ATOM 1727 C C . SER A 1 221 ? 0.870 7.159 -11.227 1.00 94.56 221 SER A C 1
ATOM 1729 O O . SER A 1 221 ? 0.393 6.225 -10.591 1.00 94.56 221 SER A O 1
ATOM 1731 N N . CYS A 1 222 ? 2.188 7.342 -11.358 1.00 96.56 222 CYS A N 1
ATOM 1732 C CA . CYS A 1 222 ? 3.180 6.521 -10.657 1.00 96.56 222 CYS A CA 1
ATOM 1733 C C . CYS A 1 222 ? 3.079 6.789 -9.149 1.00 96.56 222 CYS A C 1
ATOM 1735 O O . CYS A 1 222 ? 3.436 7.873 -8.678 1.00 96.56 222 CYS A O 1
ATOM 1737 N N . LYS A 1 223 ? 2.514 5.831 -8.408 1.00 95.38 223 LYS A N 1
ATOM 1738 C CA . LYS A 1 223 ? 2.170 5.997 -6.990 1.00 95.38 223 LYS A CA 1
ATOM 1739 C C . LYS A 1 223 ? 3.356 5.713 -6.082 1.00 95.38 223 LYS A C 1
ATOM 1741 O O . LYS A 1 223 ? 3.533 6.394 -5.071 1.00 95.38 223 LYS A O 1
ATOM 1746 N N . GLU A 1 224 ? 4.159 4.725 -6.446 1.00 96.12 224 GLU A N 1
ATOM 1747 C CA . GLU A 1 224 ? 5.199 4.164 -5.593 1.00 96.12 224 GLU A CA 1
ATOM 1748 C C . GLU A 1 224 ? 6.248 3.408 -6.405 1.00 96.12 224 GLU A C 1
ATOM 1750 O O . GLU A 1 224 ? 6.053 3.093 -7.582 1.00 96.12 224 GLU A O 1
ATOM 1755 N N . ALA A 1 225 ? 7.359 3.118 -5.738 1.00 97.44 225 ALA A N 1
ATOM 1756 C CA . ALA A 1 225 ? 8.249 2.044 -6.123 1.00 97.44 225 ALA A CA 1
ATOM 1757 C C . ALA A 1 225 ? 8.358 1.033 -4.976 1.00 97.44 225 ALA A C 1
ATOM 1759 O O . ALA A 1 225 ? 8.167 1.387 -3.810 1.00 97.44 225 ALA A O 1
ATOM 1760 N N . VAL A 1 226 ? 8.677 -0.214 -5.298 1.00 98.38 226 VAL A N 1
ATOM 1761 C CA . VAL A 1 226 ? 8.923 -1.270 -4.318 1.00 98.38 226 VAL A CA 1
ATOM 1762 C C . VAL A 1 226 ? 10.265 -1.917 -4.607 1.00 98.38 226 VAL A C 1
ATOM 1764 O O . VAL A 1 226 ? 10.562 -2.262 -5.749 1.00 98.38 226 VAL A O 1
ATOM 1767 N N . LEU A 1 227 ? 11.075 -2.058 -3.563 1.00 98.38 227 LEU A N 1
ATOM 1768 C CA . LEU A 1 227 ? 12.339 -2.780 -3.595 1.00 98.38 227 LEU A CA 1
ATOM 1769 C C . LEU A 1 227 ? 12.082 -4.209 -3.112 1.00 98.38 227 LEU A C 1
ATOM 1771 O O . LEU A 1 227 ? 11.719 -4.406 -1.951 1.00 98.38 227 LEU A O 1
ATOM 1775 N N . TRP A 1 228 ? 12.239 -5.185 -4.002 1.00 98.69 228 TRP A N 1
ATOM 1776 C CA . TRP A 1 228 ? 11.989 -6.601 -3.740 1.00 98.69 228 TRP A CA 1
ATOM 1777 C C . TRP A 1 228 ? 13.295 -7.369 -3.537 1.00 98.69 228 TRP A C 1
ATOM 1779 O O . TRP A 1 228 ? 14.188 -7.316 -4.384 1.00 98.69 228 TRP A O 1
ATOM 1789 N N . PHE A 1 229 ? 13.383 -8.127 -2.447 1.00 98.62 229 PHE A N 1
ATOM 1790 C CA . PHE A 1 229 ? 14.555 -8.907 -2.046 1.00 98.62 229 PHE A CA 1
ATOM 1791 C C . PHE A 1 229 ? 14.211 -10.387 -1.830 1.00 98.62 229 PHE A C 1
ATOM 1793 O O . PHE A 1 229 ? 13.041 -10.760 -1.716 1.00 98.62 229 PHE A O 1
ATOM 1800 N N . GLY A 1 230 ? 15.243 -11.231 -1.749 1.00 97.94 230 GLY A N 1
ATOM 1801 C CA . GLY A 1 230 ? 15.079 -12.662 -1.487 1.00 97.94 230 GLY A CA 1
ATOM 1802 C C . GLY A 1 230 ? 14.238 -13.343 -2.563 1.00 97.94 230 GLY A C 1
ATOM 1803 O O . GLY A 1 230 ? 14.380 -13.041 -3.745 1.00 97.94 230 GLY A O 1
ATOM 1804 N N . GLU A 1 231 ? 13.339 -14.232 -2.160 1.00 98.06 231 GLU A N 1
ATOM 1805 C CA . GLU A 1 231 ? 12.441 -14.955 -3.069 1.00 98.06 231 GLU A CA 1
ATOM 1806 C C . GLU A 1 231 ? 11.288 -14.090 -3.610 1.00 98.06 231 GLU A C 1
ATOM 1808 O O . GLU A 1 231 ? 10.597 -14.500 -4.540 1.00 98.06 231 GLU A O 1
ATOM 1813 N N . LEU A 1 232 ? 11.093 -12.870 -3.087 1.00 98.25 232 LEU A N 1
ATOM 1814 C CA . LEU A 1 232 ? 10.106 -11.927 -3.630 1.00 98.25 232 LEU A CA 1
ATOM 1815 C C . LEU A 1 232 ? 10.577 -11.291 -4.940 1.00 98.25 232 LEU A C 1
ATOM 1817 O O . LEU A 1 232 ? 9.762 -10.735 -5.677 1.00 98.25 232 LEU A O 1
ATOM 1821 N N . ARG A 1 233 ? 11.879 -11.329 -5.237 1.00 97.19 233 ARG A N 1
ATOM 1822 C CA . ARG A 1 233 ? 12.438 -10.796 -6.481 1.00 97.19 233 ARG A CA 1
ATOM 1823 C C . ARG A 1 233 ? 12.297 -11.811 -7.620 1.00 97.19 233 ARG A C 1
ATOM 1825 O O . ARG A 1 233 ? 12.284 -13.020 -7.415 1.00 97.19 233 ARG A O 1
ATOM 1832 N N . THR A 1 234 ? 12.283 -11.316 -8.846 1.00 95.38 234 THR A N 1
ATOM 1833 C CA . THR A 1 234 ? 12.433 -12.119 -10.063 1.00 95.38 234 THR A CA 1
ATOM 1834 C C . THR A 1 234 ? 13.861 -12.002 -10.608 1.00 95.38 234 THR A C 1
ATOM 1836 O O . THR A 1 234 ? 14.750 -11.437 -9.973 1.00 95.38 234 THR A O 1
ATOM 1839 N N . GLN A 1 235 ? 14.121 -12.553 -11.795 1.00 93.38 235 GLN A N 1
ATOM 1840 C CA . GLN A 1 235 ? 15.450 -12.477 -12.414 1.00 93.38 235 GLN A CA 1
ATOM 1841 C C . GLN A 1 235 ? 15.789 -11.085 -12.969 1.00 93.38 235 GLN A C 1
ATOM 1843 O O . GLN A 1 235 ? 16.942 -10.848 -13.323 1.00 93.38 235 GLN A O 1
ATOM 1848 N N . VAL A 1 236 ? 14.822 -10.164 -13.032 1.00 96.12 236 VAL A N 1
ATOM 1849 C CA . VAL A 1 236 ? 15.054 -8.808 -13.541 1.00 96.12 236 VAL A CA 1
ATOM 1850 C C . VAL A 1 236 ? 15.462 -7.856 -12.425 1.00 96.12 236 VAL A C 1
ATOM 1852 O O . VAL A 1 236 ? 15.097 -8.031 -11.266 1.00 96.12 236 VAL A O 1
ATOM 1855 N N . THR A 1 237 ? 16.215 -6.819 -12.775 1.00 96.06 237 THR A N 1
ATOM 1856 C CA . THR A 1 237 ? 16.621 -5.770 -11.827 1.00 96.06 237 THR A CA 1
ATOM 1857 C C . THR A 1 237 ? 15.596 -4.645 -11.739 1.00 96.06 237 THR A C 1
ATOM 1859 O O . THR A 1 237 ? 15.542 -3.933 -10.736 1.00 96.06 237 THR A O 1
ATOM 1862 N N . ARG A 1 238 ? 14.764 -4.466 -12.773 1.00 96.94 238 ARG A N 1
ATOM 1863 C CA . ARG A 1 238 ? 13.803 -3.368 -12.830 1.00 96.94 238 ARG A CA 1
ATOM 1864 C C . ARG A 1 238 ? 12.534 -3.720 -13.592 1.00 96.94 238 ARG A C 1
ATOM 1866 O O . ARG A 1 238 ? 12.584 -4.430 -14.595 1.00 96.94 238 ARG A O 1
ATOM 1873 N N . ARG A 1 239 ? 11.412 -3.169 -13.136 1.00 98.00 239 ARG A N 1
ATOM 1874 C CA . ARG A 1 239 ? 10.079 -3.356 -13.709 1.00 98.00 239 ARG A CA 1
ATOM 1875 C C . ARG A 1 239 ? 9.252 -2.074 -13.621 1.00 98.00 239 ARG A C 1
ATOM 1877 O O . ARG A 1 239 ? 9.402 -1.296 -12.680 1.00 98.00 239 ARG A O 1
ATOM 1884 N N . ALA A 1 240 ? 8.360 -1.886 -14.585 1.00 98.56 240 ALA A N 1
ATOM 1885 C CA . ALA A 1 240 ? 7.221 -0.985 -14.493 1.00 98.56 240 ALA A CA 1
ATOM 1886 C C . ALA A 1 240 ? 5.925 -1.798 -14.556 1.00 98.56 240 ALA A C 1
ATOM 1888 O O . ALA A 1 240 ? 5.815 -2.706 -15.379 1.00 98.56 240 ALA A O 1
ATOM 1889 N N . THR A 1 241 ? 4.953 -1.440 -13.727 1.00 98.62 241 THR A N 1
ATOM 1890 C CA . THR A 1 241 ? 3.628 -2.063 -13.686 1.00 98.62 241 THR A CA 1
ATOM 1891 C C . THR A 1 241 ? 2.556 -0.985 -13.760 1.00 98.62 241 THR A C 1
ATOM 1893 O O . THR A 1 241 ? 2.641 0.018 -13.048 1.00 98.62 241 THR A O 1
ATOM 1896 N N . VAL A 1 242 ? 1.550 -1.201 -14.609 1.00 98.31 242 VAL A N 1
ATOM 1897 C CA . VAL A 1 242 ? 0.441 -0.270 -14.846 1.00 98.31 242 VAL A CA 1
ATOM 1898 C C . VAL A 1 242 ? -0.873 -0.895 -14.389 1.00 98.31 242 VAL A C 1
ATOM 1900 O O . VAL A 1 242 ? -1.330 -1.902 -14.932 1.00 98.31 242 VAL A O 1
ATOM 1903 N N . LEU A 1 243 ? -1.495 -0.281 -13.384 1.00 97.81 243 LEU A N 1
ATOM 1904 C CA . LEU A 1 243 ? -2.797 -0.666 -12.844 1.00 97.81 243 LEU A CA 1
ATOM 1905 C C . LEU A 1 243 ? -3.892 0.332 -13.270 1.00 97.81 243 LEU A C 1
ATOM 1907 O O . LEU A 1 243 ? -3.612 1.522 -13.456 1.00 97.81 243 LEU A O 1
ATOM 1911 N N . PRO A 1 244 ? -5.156 -0.121 -13.394 1.00 93.81 244 PRO A N 1
ATOM 1912 C CA . PRO A 1 244 ? -5.675 -1.461 -13.080 1.00 93.81 244 PRO A CA 1
ATOM 1913 C C . PRO A 1 244 ? -5.499 -2.514 -14.190 1.00 93.81 244 PRO A C 1
ATOM 1915 O O . PRO A 1 244 ? -6.029 -3.612 -14.057 1.00 93.81 244 PRO A O 1
ATOM 1918 N N . GLN A 1 245 ? -4.796 -2.196 -15.281 1.00 95.12 245 GLN A N 1
ATOM 1919 C CA . GLN A 1 245 ? -4.621 -3.093 -16.431 1.00 95.12 245 GLN A CA 1
ATOM 1920 C C . GLN A 1 245 ? -3.799 -4.348 -16.107 1.00 95.12 245 GLN A C 1
ATOM 1922 O O . GLN A 1 245 ? -3.929 -5.333 -16.822 1.00 95.12 245 GLN A O 1
ATOM 1927 N N . ASP A 1 246 ? -3.010 -4.327 -15.026 1.00 96.50 246 ASP A N 1
ATOM 1928 C CA . ASP A 1 246 ? -2.158 -5.450 -14.599 1.00 96.50 246 ASP A CA 1
ATOM 1929 C C . ASP A 1 246 ? -1.086 -5.801 -15.649 1.00 96.50 246 ASP A C 1
ATOM 1931 O O . ASP A 1 246 ? -0.649 -6.943 -15.782 1.00 96.50 246 ASP A O 1
ATOM 1935 N N . GLU A 1 247 ? -0.658 -4.786 -16.404 1.00 97.19 247 GLU A N 1
ATOM 1936 C CA . GLU A 1 247 ? 0.365 -4.900 -17.439 1.00 97.19 247 GLU A CA 1
ATOM 1937 C C . GLU A 1 247 ? 1.737 -4.587 -16.854 1.00 97.19 247 GLU A C 1
ATOM 1939 O O . GLU A 1 247 ? 1.905 -3.610 -16.117 1.00 97.19 247 GLU A O 1
ATOM 1944 N N . THR A 1 248 ? 2.737 -5.400 -17.199 1.00 97.69 248 THR A N 1
ATOM 1945 C CA . THR A 1 248 ? 4.098 -5.235 -16.678 1.00 97.69 248 THR A CA 1
ATOM 1946 C C . THR A 1 248 ? 5.130 -5.233 -17.792 1.00 97.69 248 THR A C 1
ATOM 1948 O O . THR A 1 248 ? 5.084 -6.062 -18.698 1.00 97.69 248 THR A O 1
ATOM 1951 N N . LEU A 1 249 ? 6.105 -4.337 -17.677 1.00 97.88 249 LEU A N 1
ATOM 1952 C CA . LEU A 1 249 ? 7.267 -4.258 -18.547 1.00 97.88 249 LEU A CA 1
ATOM 1953 C C . LEU A 1 249 ? 8.522 -4.427 -17.701 1.00 97.88 249 LEU A C 1
ATOM 1955 O O . LEU A 1 249 ? 8.703 -3.730 -16.704 1.00 97.88 249 LEU A O 1
ATOM 1959 N N . ALA A 1 250 ? 9.387 -5.357 -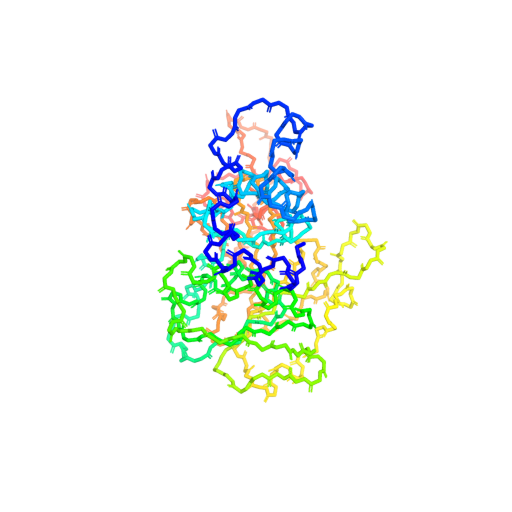18.085 1.00 97.44 250 ALA A N 1
ATOM 1960 C CA . ALA A 1 250 ? 10.600 -5.670 -17.346 1.00 97.44 250 ALA A CA 1
ATOM 1961 C C . ALA A 1 250 ? 11.849 -5.255 -18.128 1.00 97.44 250 ALA A C 1
ATOM 1963 O O . ALA A 1 250 ? 11.874 -5.323 -19.360 1.00 97.44 250 ALA 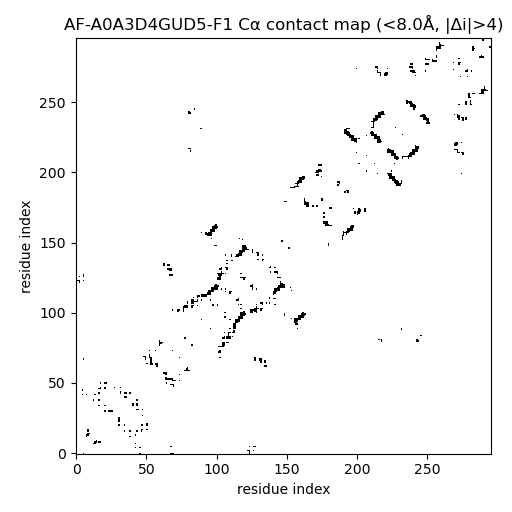A O 1
ATOM 1964 N N . LEU A 1 251 ? 12.893 -4.848 -17.405 1.00 95.88 251 LEU A N 1
ATOM 1965 C CA . LEU A 1 251 ? 14.189 -4.571 -18.007 1.00 95.88 251 LEU A CA 1
ATOM 1966 C C . LEU A 1 251 ? 14.778 -5.864 -18.573 1.00 95.88 251 LEU A C 1
ATOM 1968 O O . LEU A 1 251 ? 14.904 -6.866 -17.870 1.00 95.88 251 LEU A O 1
ATOM 1972 N N . THR A 1 252 ? 15.159 -5.805 -19.841 1.00 93.75 252 THR A N 1
ATOM 1973 C CA . THR A 1 252 ? 15.851 -6.868 -20.571 1.00 93.75 252 THR A CA 1
ATOM 1974 C C . THR A 1 252 ? 17.060 -6.269 -21.278 1.00 93.75 252 THR A C 1
ATOM 1976 O O . THR A 1 252 ? 17.125 -5.050 -21.462 1.00 93.75 252 THR A O 1
ATOM 1979 N N . ASP A 1 253 ? 18.021 -7.119 -21.640 1.00 91.00 253 ASP A N 1
ATOM 1980 C CA . ASP A 1 253 ? 19.222 -6.716 -22.374 1.00 91.00 253 ASP A CA 1
ATOM 1981 C C . ASP A 1 253 ? 18.872 -6.451 -23.843 1.00 91.00 253 ASP A C 1
ATOM 1983 O O . ASP A 1 253 ? 19.000 -7.307 -24.718 1.00 91.00 253 ASP A O 1
ATOM 1987 N N . ILE A 1 254 ? 18.321 -5.265 -24.079 1.00 88.62 254 ILE A N 1
ATOM 1988 C CA . ILE A 1 254 ? 18.067 -4.729 -25.407 1.00 88.62 254 ILE A CA 1
ATOM 1989 C C . ILE A 1 254 ? 18.840 -3.421 -25.569 1.00 88.62 254 ILE A C 1
ATOM 1991 O O . ILE A 1 254 ? 19.055 -2.681 -24.607 1.00 88.62 254 ILE A O 1
ATOM 1995 N N . GLY A 1 255 ? 19.244 -3.129 -26.803 1.00 87.50 255 GLY A N 1
ATOM 1996 C CA . GLY A 1 255 ? 19.856 -1.848 -27.133 1.00 87.50 255 GLY A CA 1
ATOM 1997 C C . GLY A 1 255 ? 18.872 -0.680 -27.030 1.00 87.50 255 GLY A C 1
ATOM 1998 O O . GLY A 1 255 ? 17.657 -0.855 -26.928 1.00 87.50 255 GLY A O 1
ATOM 1999 N N . THR A 1 256 ? 19.415 0.529 -27.108 1.00 89.56 256 THR A N 1
ATOM 2000 C CA . THR A 1 256 ? 18.633 1.763 -27.230 1.00 89.56 256 THR A CA 1
ATOM 2001 C C . THR A 1 256 ? 17.880 1.801 -28.559 1.00 89.56 256 THR A C 1
ATOM 2003 O O . THR A 1 256 ? 18.387 1.300 -29.566 1.00 89.56 256 THR A O 1
ATOM 2006 N N . VAL A 1 257 ? 16.711 2.445 -28.597 1.00 92.38 257 VAL A N 1
ATOM 2007 C CA . VAL A 1 257 ? 16.013 2.687 -29.870 1.00 92.38 257 VAL A CA 1
ATOM 2008 C C . VAL A 1 257 ? 16.506 3.958 -30.559 1.00 92.38 257 VAL A C 1
ATOM 2010 O O . VAL A 1 257 ? 17.033 4.867 -29.916 1.00 92.38 257 VAL A O 1
ATOM 2013 N N . ASP A 1 258 ? 16.295 4.028 -31.874 1.00 93.94 258 ASP A N 1
ATOM 2014 C CA . ASP A 1 258 ? 16.611 5.211 -32.672 1.00 93.94 258 ASP A CA 1
ATOM 2015 C C . ASP A 1 258 ? 15.850 6.455 -32.188 1.00 93.94 258 ASP A C 1
ATOM 2017 O O . ASP A 1 258 ? 14.736 6.369 -31.659 1.00 93.94 258 ASP A O 1
ATOM 2021 N N . VAL A 1 259 ? 16.415 7.622 -32.496 1.00 95.81 259 VAL A N 1
ATOM 2022 C CA . VAL A 1 259 ? 15.729 8.914 -32.416 1.00 95.81 259 VAL A CA 1
ATOM 2023 C C . VAL A 1 259 ? 15.371 9.377 -33.827 1.00 95.81 259 VAL A C 1
ATOM 2025 O O . VAL A 1 259 ? 16.243 9.491 -34.692 1.00 95.81 259 VAL A O 1
ATOM 2028 N N . LYS A 1 260 ? 14.083 9.620 -34.098 1.00 95.50 260 LYS A N 1
ATOM 2029 C CA . LYS A 1 260 ? 13.600 10.062 -35.423 1.00 95.50 260 LYS A CA 1
ATOM 2030 C C . LYS A 1 260 ? 12.487 11.103 -35.294 1.00 95.50 260 LYS A C 1
ATOM 2032 O O . LYS A 1 260 ? 11.874 11.276 -34.246 1.00 95.50 260 LYS A O 1
ATOM 2037 N N . LYS A 1 261 ? 12.196 11.788 -36.407 1.00 94.81 261 LYS A N 1
ATOM 2038 C CA . LYS A 1 261 ? 11.080 12.746 -36.505 1.00 94.81 261 LYS A CA 1
ATOM 2039 C C . LYS A 1 261 ? 9.727 12.065 -36.222 1.00 94.81 261 LYS A C 1
ATOM 2041 O O . LYS A 1 261 ? 9.608 10.861 -36.455 1.00 94.81 261 LYS A O 1
ATOM 2046 N N . PRO A 1 262 ? 8.697 12.816 -35.786 1.00 95.06 262 PRO A N 1
ATOM 2047 C CA . PRO A 1 262 ? 7.362 12.266 -35.558 1.00 95.06 262 PRO A CA 1
ATOM 2048 C C . PRO A 1 262 ? 6.800 11.507 -36.767 1.00 95.06 262 PRO A C 1
ATOM 2050 O O . PRO A 1 262 ? 6.917 11.966 -37.906 1.00 95.06 262 PRO A O 1
ATOM 2053 N N . GLY A 1 263 ? 6.190 10.349 -36.499 1.00 93.00 263 GLY A N 1
ATOM 2054 C CA . GLY A 1 263 ? 5.445 9.558 -37.479 1.00 93.00 263 GLY A CA 1
ATOM 2055 C C . GLY A 1 263 ? 3.959 9.928 -37.519 1.00 93.00 263 GLY A C 1
ATOM 2056 O O . GLY A 1 263 ? 3.566 11.037 -37.166 1.00 93.00 263 GLY A O 1
ATOM 2057 N N . SER A 1 264 ? 3.113 8.980 -37.929 1.00 96.12 264 SER A N 1
ATOM 2058 C CA . SER A 1 264 ? 1.653 9.173 -37.985 1.00 96.12 264 SER A CA 1
ATOM 2059 C C . SER A 1 264 ? 0.958 9.116 -36.621 1.00 96.12 264 SER A C 1
ATOM 2061 O O . SER A 1 264 ? -0.186 9.550 -36.510 1.00 96.12 264 SER A O 1
ATOM 2063 N N . TYR A 1 265 ? 1.629 8.582 -35.598 1.00 95.31 265 TYR A N 1
ATOM 2064 C CA . TYR A 1 265 ? 1.088 8.393 -34.254 1.00 95.31 265 TYR A CA 1
ATOM 2065 C C . TYR A 1 265 ? 2.101 8.840 -33.203 1.00 95.31 265 TYR A C 1
ATOM 2067 O O . TYR A 1 265 ? 3.310 8.717 -33.408 1.00 95.31 265 TYR A O 1
ATOM 2075 N N . LEU A 1 266 ? 1.586 9.334 -32.077 1.00 94.25 266 LEU A N 1
ATOM 2076 C CA . LEU A 1 266 ? 2.353 9.669 -30.882 1.00 94.25 266 LEU A CA 1
ATOM 2077 C C . LEU A 1 266 ? 1.830 8.839 -29.712 1.00 94.25 266 LEU A C 1
ATOM 2079 O O . LEU A 1 266 ? 0.620 8.770 -29.497 1.00 94.25 266 LEU A O 1
ATOM 2083 N N . TYR A 1 267 ? 2.750 8.235 -28.968 1.00 94.38 267 TYR A N 1
ATOM 2084 C CA . TYR A 1 267 ? 2.467 7.495 -27.744 1.00 94.38 267 TYR A CA 1
ATOM 2085 C C . TYR A 1 267 ? 3.049 8.279 -26.567 1.00 94.38 267 TYR A C 1
ATOM 2087 O O . TYR A 1 267 ? 4.205 8.680 -26.633 1.00 94.38 267 TYR A O 1
ATOM 2095 N N . GLU A 1 268 ? 2.271 8.489 -25.503 1.00 93.81 268 GLU A N 1
ATOM 2096 C CA . GLU A 1 268 ? 2.790 8.970 -24.216 1.00 93.81 268 GLU A CA 1
ATOM 2097 C C . GLU A 1 268 ? 2.971 7.748 -23.301 1.00 93.81 268 GLU A C 1
ATOM 2099 O O . GLU A 1 268 ? 1.972 7.108 -22.952 1.00 93.81 268 GLU A O 1
ATOM 2104 N N . PRO A 1 269 ? 4.210 7.372 -22.932 1.00 95.12 269 PRO A N 1
ATOM 2105 C CA . PRO A 1 269 ? 4.435 6.247 -22.035 1.00 95.12 269 PRO A CA 1
ATOM 2106 C C . PRO A 1 269 ? 3.852 6.510 -20.643 1.00 95.12 269 PRO A C 1
ATOM 2108 O O . PRO A 1 269 ? 3.879 7.632 -20.132 1.00 95.12 269 PRO A O 1
ATOM 2111 N N . ASP A 1 270 ? 3.385 5.452 -19.980 1.00 97.56 270 ASP A N 1
ATOM 2112 C CA . ASP A 1 270 ? 2.912 5.571 -18.604 1.00 97.56 270 ASP A CA 1
ATOM 2113 C C . ASP A 1 270 ? 4.033 6.051 -17.661 1.00 97.56 270 ASP A C 1
ATOM 2115 O O . ASP A 1 270 ? 5.215 5.728 -17.819 1.00 97.56 270 ASP A O 1
ATOM 2119 N N . ARG A 1 271 ? 3.658 6.807 -16.623 1.00 96.69 271 ARG A N 1
ATOM 2120 C CA . ARG A 1 271 ? 4.600 7.404 -15.668 1.00 96.69 271 ARG A CA 1
ATOM 2121 C C . ARG A 1 271 ? 5.481 6.368 -14.961 1.00 96.69 271 ARG A C 1
ATOM 2123 O O . ARG A 1 271 ? 6.608 6.712 -14.615 1.00 96.69 271 ARG A O 1
ATOM 2130 N N . ALA A 1 272 ? 5.016 5.135 -14.751 1.00 97.88 272 ALA A N 1
ATOM 2131 C CA . ALA A 1 272 ? 5.845 4.052 -14.222 1.00 97.88 272 ALA A CA 1
ATOM 2132 C C . ALA A 1 272 ? 6.908 3.593 -15.231 1.00 97.88 272 ALA A C 1
ATOM 2134 O O . ALA A 1 272 ? 8.057 3.402 -14.840 1.00 97.88 272 ALA A O 1
ATOM 2135 N N . VAL A 1 273 ? 6.566 3.492 -16.522 1.00 97.50 273 VAL A N 1
ATOM 2136 C CA . VAL A 1 273 ? 7.508 3.136 -17.603 1.00 97.50 273 VAL A CA 1
ATOM 2137 C C . VAL A 1 273 ? 8.598 4.195 -17.735 1.00 97.50 273 VAL A C 1
ATOM 2139 O O . VAL A 1 273 ? 9.784 3.859 -17.750 1.00 97.50 273 VAL A O 1
ATOM 2142 N N . ILE A 1 274 ? 8.206 5.474 -17.751 1.00 95.88 274 ILE A N 1
ATOM 2143 C CA . ILE A 1 274 ? 9.146 6.603 -17.762 1.00 95.88 274 ILE A CA 1
ATOM 2144 C C . ILE A 1 274 ? 10.059 6.516 -16.544 1.00 95.88 274 ILE A C 1
ATOM 2146 O O . ILE A 1 274 ? 11.282 6.582 -16.659 1.00 95.88 274 ILE A O 1
ATOM 2150 N N . ARG A 1 275 ? 9.471 6.336 -15.356 1.00 95.56 275 ARG A N 1
ATOM 2151 C CA . ARG A 1 275 ? 10.231 6.360 -14.113 1.00 95.56 275 ARG A CA 1
ATOM 2152 C C . ARG A 1 275 ? 11.204 5.190 -13.983 1.00 95.56 275 ARG A C 1
ATOM 2154 O O . ARG A 1 275 ? 12.296 5.384 -13.442 1.00 95.56 275 ARG A O 1
ATOM 2161 N N . ALA A 1 276 ? 10.828 4.028 -14.510 1.00 96.50 276 ALA A N 1
ATOM 2162 C CA . ALA A 1 276 ? 11.666 2.844 -14.612 1.00 96.50 276 ALA A CA 1
ATOM 2163 C C . ALA A 1 276 ? 12.750 2.956 -15.706 1.00 96.50 276 ALA A C 1
ATOM 2165 O O . ALA A 1 276 ? 13.602 2.079 -15.797 1.00 96.50 276 ALA A O 1
ATOM 2166 N N . HIS A 1 277 ? 12.772 4.015 -16.523 1.00 94.94 277 HIS A N 1
ATOM 2167 C CA . HIS A 1 277 ? 13.610 4.107 -17.729 1.00 94.94 277 HIS A CA 1
ATOM 2168 C C . HIS A 1 277 ? 13.424 2.907 -18.667 1.00 94.94 277 HIS A C 1
ATOM 2170 O O . HIS A 1 277 ? 14.397 2.343 -19.156 1.00 94.94 277 HIS A O 1
ATOM 2176 N N . LEU A 1 278 ? 12.169 2.508 -18.896 1.00 96.38 278 LEU A N 1
ATOM 2177 C CA . LEU A 1 278 ? 11.820 1.383 -19.770 1.00 96.38 278 LEU A CA 1
ATOM 2178 C C . LEU A 1 278 ? 11.248 1.825 -21.125 1.00 96.38 278 LEU A C 1
ATOM 2180 O O . LEU A 1 278 ? 10.514 1.084 -21.777 1.00 96.38 278 LEU A O 1
ATOM 2184 N N . ILE A 1 279 ? 11.557 3.053 -21.545 1.00 95.69 279 ILE A N 1
ATOM 2185 C CA . ILE A 1 279 ? 11.058 3.629 -22.802 1.00 95.69 279 ILE A CA 1
ATOM 2186 C C . ILE A 1 279 ? 11.634 2.875 -24.000 1.00 95.69 279 ILE A C 1
ATOM 2188 O O . ILE A 1 279 ? 10.887 2.566 -24.921 1.00 95.69 279 ILE A O 1
ATOM 2192 N N . ASP A 1 280 ? 12.921 2.515 -23.969 1.00 95.12 280 ASP A N 1
ATOM 2193 C CA . ASP A 1 280 ? 13.538 1.739 -25.049 1.00 95.12 280 ASP A CA 1
ATOM 2194 C C . ASP A 1 280 ? 12.896 0.338 -25.153 1.00 95.12 280 ASP A C 1
ATOM 2196 O O . ASP A 1 280 ? 12.601 -0.127 -26.254 1.00 95.12 280 ASP A O 1
ATOM 2200 N N . GLN A 1 281 ? 12.570 -0.300 -24.018 1.00 95.88 281 GLN A N 1
ATOM 2201 C CA . GLN A 1 281 ? 11.843 -1.579 -23.977 1.00 95.88 281 GLN A CA 1
ATOM 2202 C C . GLN A 1 281 ? 10.447 -1.457 -24.573 1.00 95.88 281 GLN A C 1
ATOM 2204 O O . GLN A 1 281 ? 10.051 -2.286 -25.393 1.00 95.88 281 GLN A O 1
ATOM 2209 N N . LEU A 1 282 ? 9.713 -0.407 -24.207 1.00 96.12 282 LEU A N 1
ATOM 2210 C CA . LEU A 1 282 ? 8.385 -0.165 -24.756 1.00 96.12 282 LEU A CA 1
ATOM 2211 C C . LEU A 1 282 ? 8.449 0.133 -26.259 1.00 96.12 282 LEU A C 1
ATOM 2213 O O . LEU A 1 282 ? 7.664 -0.412 -27.033 1.00 96.12 282 LEU A O 1
ATOM 2217 N N . ALA A 1 283 ? 9.400 0.962 -26.686 1.00 95.38 283 ALA A N 1
ATOM 2218 C CA . ALA A 1 283 ? 9.570 1.322 -28.083 1.00 95.38 283 ALA A CA 1
ATOM 2219 C C . ALA A 1 283 ? 9.935 0.104 -28.941 1.00 95.38 283 ALA A C 1
ATOM 2221 O O . ALA A 1 283 ? 9.368 -0.058 -30.020 1.00 95.38 283 ALA A O 1
ATOM 2222 N N . HIS A 1 284 ? 10.787 -0.799 -28.447 1.00 94.88 284 HIS A N 1
ATOM 2223 C CA . HIS A 1 284 ? 11.094 -2.048 -29.143 1.00 94.88 284 HIS A CA 1
ATOM 2224 C C . HIS A 1 284 ? 9.845 -2.921 -29.345 1.00 94.88 284 HIS A C 1
ATOM 2226 O O . HIS A 1 284 ? 9.600 -3.387 -30.456 1.00 94.88 284 HIS A O 1
ATOM 2232 N N . LEU A 1 285 ? 9.015 -3.088 -28.307 1.00 94.94 285 LEU A N 1
ATOM 2233 C CA . LEU A 1 285 ? 7.770 -3.865 -28.390 1.00 94.94 285 LEU A CA 1
ATOM 2234 C C . LEU A 1 285 ? 6.765 -3.281 -29.392 1.00 94.94 285 LEU A C 1
ATOM 2236 O O . LEU A 1 285 ? 6.049 -4.027 -30.055 1.00 94.94 285 LEU A O 1
ATOM 2240 N N . LEU A 1 286 ? 6.715 -1.954 -29.503 1.00 95.19 286 LEU A N 1
ATOM 2241 C CA . LEU A 1 286 ? 5.797 -1.247 -30.397 1.00 95.19 286 LEU A CA 1
ATOM 2242 C C . LEU A 1 286 ? 6.357 -1.039 -31.813 1.00 95.19 286 LEU A C 1
ATOM 2244 O O . LEU A 1 286 ? 5.633 -0.556 -32.683 1.00 95.19 286 LEU A O 1
ATOM 2248 N N . GLY A 1 287 ? 7.637 -1.345 -32.055 1.00 94.50 287 GLY A N 1
ATOM 2249 C CA . GLY A 1 287 ? 8.332 -0.934 -33.280 1.00 94.50 287 GLY A CA 1
ATOM 2250 C C . GLY A 1 287 ? 8.418 0.592 -33.436 1.00 94.50 287 GLY A C 1
ATOM 2251 O O . GLY A 1 287 ? 8.398 1.106 -34.555 1.00 94.50 287 GLY A O 1
ATOM 2252 N N . ALA A 1 288 ? 8.461 1.318 -32.317 1.00 95.50 288 ALA A N 1
ATOM 2253 C CA . ALA A 1 288 ? 8.508 2.773 -32.252 1.00 95.50 288 ALA A CA 1
ATOM 2254 C C . ALA A 1 288 ? 9.947 3.305 -32.099 1.00 95.50 288 ALA A C 1
ATOM 2256 O O . ALA A 1 288 ? 10.912 2.553 -31.971 1.00 95.50 288 ALA A O 1
ATOM 2257 N N . TRP A 1 289 ? 10.084 4.629 -32.119 1.00 95.19 289 TRP A N 1
ATOM 2258 C CA . TRP A 1 289 ? 11.333 5.361 -31.904 1.00 95.19 289 TRP A CA 1
ATOM 2259 C C . TRP A 1 289 ? 11.087 6.534 -30.958 1.00 95.19 289 TRP A C 1
ATOM 2261 O O . TRP A 1 289 ? 9.952 6.999 -30.825 1.00 95.19 289 TRP A O 1
ATOM 2271 N N . LYS A 1 290 ? 12.149 7.032 -30.325 1.00 95.44 290 LYS A N 1
ATOM 2272 C CA . LYS A 1 290 ? 12.061 8.236 -29.494 1.00 95.44 290 LYS A CA 1
ATOM 2273 C C . LYS A 1 290 ? 12.070 9.488 -30.367 1.00 95.44 290 LYS A C 1
ATOM 2275 O O . LYS A 1 290 ? 12.635 9.495 -31.464 1.00 95.44 290 LYS A O 1
ATOM 2280 N N . LEU A 1 291 ? 11.441 10.554 -29.884 1.00 93.62 291 LEU A N 1
ATOM 2281 C CA . LEU A 1 291 ? 11.501 11.863 -30.544 1.00 93.62 291 LEU A CA 1
ATOM 2282 C C . LEU A 1 291 ? 12.748 12.657 -30.152 1.00 93.62 291 LEU A C 1
ATOM 2284 O O . LEU A 1 291 ? 13.156 13.548 -30.894 1.00 93.62 291 LEU A O 1
ATOM 2288 N N . ASP A 1 292 ? 13.334 12.319 -29.008 1.00 90.31 292 ASP A N 1
ATOM 2289 C CA . ASP A 1 292 ? 14.494 12.968 -28.415 1.00 90.31 292 ASP A CA 1
ATOM 2290 C C . ASP A 1 292 ? 15.249 11.958 -27.528 1.00 90.31 292 ASP A C 1
ATOM 2292 O O . ASP A 1 292 ? 14.690 10.933 -27.133 1.00 90.31 292 ASP A O 1
ATOM 2296 N N . GLU A 1 293 ? 16.525 12.205 -27.236 1.00 84.56 293 GLU A N 1
ATOM 2297 C CA . GLU A 1 293 ? 17.313 11.325 -26.361 1.00 84.56 293 GLU A CA 1
ATOM 2298 C C . GLU A 1 293 ? 16.905 11.450 -24.884 1.00 84.56 293 GLU A C 1
ATOM 2300 O O . GLU A 1 293 ? 16.958 10.459 -24.150 1.00 84.56 293 GLU A O 1
ATOM 2305 N N . GLU A 1 294 ? 16.474 12.642 -24.462 1.00 78.75 294 GLU A N 1
ATOM 2306 C CA . GLU A 1 294 ? 16.172 12.998 -23.073 1.00 78.75 294 GLU A CA 1
ATOM 2307 C C . GLU A 1 294 ? 14.665 13.048 -22.773 1.00 78.75 294 GLU A C 1
ATOM 2309 O O . GLU A 1 294 ? 14.259 12.903 -21.615 1.00 78.75 294 GLU A O 1
ATOM 2314 N N . VAL A 1 295 ? 13.823 13.253 -23.792 1.00 64.75 295 VAL A N 1
ATOM 2315 C CA . VAL A 1 295 ? 12.362 13.331 -23.632 1.00 64.75 295 VAL A CA 1
ATOM 2316 C C . VAL A 1 295 ? 11.707 11.974 -23.887 1.00 64.75 295 VAL A C 1
ATOM 2318 O O . VAL A 1 295 ? 11.922 11.343 -24.922 1.00 64.75 295 VAL A O 1
ATOM 2321 N N . ALA A 1 296 ? 10.892 11.553 -22.917 1.00 60.34 296 ALA A N 1
ATOM 2322 C CA . ALA A 1 296 ? 10.044 10.368 -22.998 1.00 60.34 296 ALA A CA 1
ATOM 2323 C C . ALA A 1 296 ? 8.898 10.514 -24.002 1.00 60.34 296 ALA A C 1
ATOM 2325 O O . ALA A 1 296 ? 8.295 11.612 -24.040 1.00 60.34 296 ALA A O 1
#

Nearest PDB structures (foldseek):
  3egi-assembly1_D  TM=8.364E-01  e=3.368E-08  Homo sapiens
  7phd-assembly1_B  TM=7.310E-01  e=3.043E-04  Streptomyces peucetius
  2yx1-assembly3_B  TM=6.249E-01  e=7.887E-04  Methanocaldococcus jannaschii
  2zzm-assembly1_A  TM=5.978E-01  e=8.371E-04  Methanocaldococcus jannaschii
  3d2l-assembly1_A  TM=6.075E-01  e=1.430E-03  Exiguobacterium sibiricum 255-15